Protein AF-A0A382CRN7-F1 (afdb_monomer_lite)

Radius of gyration: 32.97 Å; chains: 1; bounding box: 80×74×85 Å

Structure (mmCIF, N/CA/C/O backbone):
data_AF-A0A382CRN7-F1
#
_entry.id   AF-A0A382CRN7-F1
#
loop_
_atom_site.group_PDB
_atom_site.id
_atom_site.type_symbol
_atom_site.label_atom_id
_atom_site.label_alt_id
_atom_site.label_comp_id
_atom_site.label_asym_id
_atom_site.label_entity_id
_atom_site.label_seq_id
_atom_site.pdbx_PDB_ins_code
_atom_site.Cartn_x
_atom_site.Cartn_y
_atom_site.Cartn_z
_atom_site.occupancy
_atom_site.B_iso_or_equiv
_atom_site.auth_seq_id
_atom_site.auth_comp_id
_atom_site.auth_asym_id
_atom_site.auth_atom_id
_atom_site.pdbx_PDB_model_num
ATOM 1 N N . VAL A 1 1 ? -29.120 -14.324 -37.388 1.00 64.94 1 VAL A N 1
ATOM 2 C CA . VAL A 1 1 ? -30.040 -15.480 -37.559 1.00 64.94 1 VAL A CA 1
ATOM 3 C C . VAL A 1 1 ? -31.342 -15.070 -38.229 1.00 64.94 1 VAL A C 1
ATOM 5 O O . VAL A 1 1 ? -31.796 -13.944 -38.040 1.00 64.94 1 VAL A O 1
ATOM 8 N N . LYS A 1 2 ? -31.935 -15.973 -39.011 1.00 65.38 2 LYS A N 1
ATOM 9 C CA . LYS A 1 2 ? -33.260 -15.862 -39.639 1.00 65.38 2 LYS A CA 1
ATOM 10 C C . LYS A 1 2 ? -34.195 -16.953 -39.095 1.00 65.38 2 LYS A C 1
ATOM 12 O O . LYS A 1 2 ? -33.766 -17.905 -38.450 1.00 65.38 2 LYS A O 1
ATOM 17 N N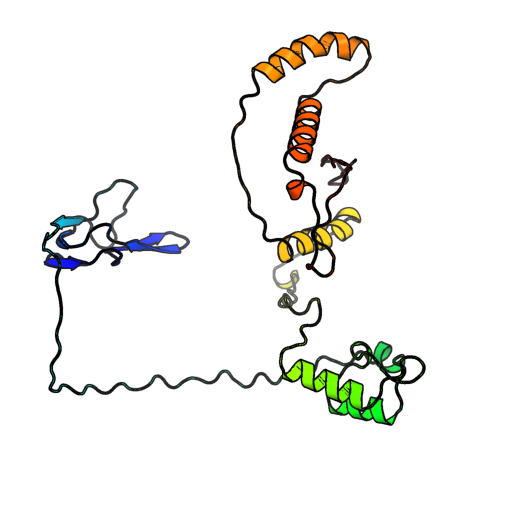 . LYS A 1 3 ? -35.500 -16.805 -39.347 1.00 65.25 3 LYS A N 1
ATOM 18 C CA . LYS A 1 3 ? -36.507 -17.828 -39.024 1.00 65.25 3 LYS A CA 1
ATOM 19 C C . LYS A 1 3 ? -36.204 -19.126 -39.788 1.00 65.25 3 LYS A C 1
ATOM 21 O O . LYS A 1 3 ? -36.100 -19.087 -41.011 1.00 65.25 3 LYS A O 1
ATOM 26 N N . GLY A 1 4 ? -36.130 -20.244 -39.069 1.00 59.28 4 GLY A N 1
ATOM 27 C CA . GLY A 1 4 ? -35.837 -21.580 -39.595 1.00 59.28 4 GLY A CA 1
ATOM 28 C C . GLY A 1 4 ? -34.381 -22.030 -39.445 1.00 59.28 4 GLY A C 1
ATOM 29 O O . GLY A 1 4 ? -34.083 -23.176 -39.771 1.00 59.28 4 GLY A O 1
ATOM 30 N N . ASP A 1 5 ? -33.490 -21.172 -38.941 1.00 68.44 5 ASP A N 1
ATOM 31 C CA . ASP A 1 5 ? -32.086 -21.534 -38.733 1.00 68.44 5 ASP A CA 1
ATOM 32 C C . ASP A 1 5 ? -31.944 -22.495 -37.539 1.00 68.44 5 ASP A C 1
ATOM 34 O O . ASP A 1 5 ? -32.569 -22.302 -36.488 1.00 68.44 5 ASP A O 1
ATOM 38 N N . LYS A 1 6 ? -31.112 -23.531 -37.705 1.00 64.94 6 LYS A N 1
ATOM 39 C CA . LYS A 1 6 ? -30.669 -24.402 -36.609 1.00 64.94 6 LYS A CA 1
ATOM 40 C C . LYS A 1 6 ? -29.521 -23.716 -35.877 1.00 64.94 6 LYS A C 1
ATOM 42 O O . LYS A 1 6 ? -28.552 -23.322 -36.519 1.00 64.94 6 LYS A O 1
ATOM 47 N N . VAL A 1 7 ? -29.635 -23.592 -34.560 1.00 71.75 7 VAL A N 1
ATOM 48 C CA . VAL A 1 7 ? -28.602 -23.019 -33.690 1.00 71.75 7 VAL A CA 1
ATOM 49 C C . VAL A 1 7 ? -28.121 -24.069 -32.693 1.00 71.75 7 VAL A C 1
ATOM 51 O O . VAL A 1 7 ? -28.921 -24.857 -32.183 1.00 71.75 7 VAL A O 1
ATOM 54 N N . VAL A 1 8 ? -26.817 -24.099 -32.435 1.00 70.62 8 VAL A N 1
ATOM 55 C CA . VAL A 1 8 ? -26.167 -24.955 -31.429 1.00 70.62 8 VAL A CA 1
ATOM 56 C C . VAL A 1 8 ? -25.919 -24.109 -30.169 1.00 70.62 8 VAL A C 1
ATOM 58 O O . VAL A 1 8 ? -25.777 -22.895 -30.307 1.00 70.62 8 VAL A O 1
ATOM 61 N N . PRO A 1 9 ? -25.889 -24.670 -28.938 1.00 68.12 9 PRO A N 1
ATOM 62 C CA . PRO A 1 9 ? -25.505 -23.895 -27.755 1.00 68.12 9 PRO A CA 1
ATOM 63 C C . PRO A 1 9 ? -24.197 -23.127 -27.988 1.00 68.12 9 PRO A C 1
ATOM 65 O O . PRO A 1 9 ? -23.277 -23.681 -28.585 1.00 68.12 9 PRO A O 1
ATOM 68 N N . GLU A 1 10 ? -24.131 -21.883 -27.504 1.00 69.62 10 GLU A N 1
ATOM 69 C CA . GLU A 1 10 ? -23.027 -20.922 -27.700 1.00 69.62 10 GLU A CA 1
ATOM 70 C C . GLU A 1 10 ? -22.951 -20.222 -29.074 1.00 69.62 10 GLU A C 1
ATOM 72 O O . GLU A 1 10 ? -22.154 -19.296 -29.227 1.00 69.62 10 GLU A O 1
ATOM 77 N N . ASP A 1 11 ? -23.807 -20.554 -30.050 1.00 73.94 11 ASP A N 1
ATOM 78 C CA . ASP A 1 11 ? -23.880 -19.788 -31.305 1.00 73.94 11 ASP A CA 1
ATOM 79 C C . ASP A 1 11 ? -24.434 -18.369 -31.080 1.00 73.94 11 ASP A C 1
ATOM 81 O O . ASP A 1 11 ? -25.430 -18.160 -30.379 1.00 73.94 11 ASP A O 1
ATOM 85 N N . GLY A 1 12 ? -23.826 -17.372 -31.725 1.00 73.06 12 GLY A N 1
ATOM 86 C CA . GLY A 1 12 ? -24.258 -15.978 -31.648 1.00 73.06 12 GLY A CA 1
ATOM 87 C C . GLY A 1 12 ? -25.624 -15.730 -32.295 1.00 73.06 12 GLY A C 1
ATOM 88 O O . GLY A 1 12 ? -25.814 -15.921 -33.499 1.00 73.06 12 GLY A O 1
ATOM 89 N N . LEU A 1 13 ? -26.594 -15.249 -31.510 1.00 70.31 13 LEU A N 1
ATOM 90 C CA . LEU A 1 13 ? -27.935 -14.919 -32.006 1.00 70.31 13 LEU A CA 1
ATOM 91 C C . LEU A 1 13 ? -28.003 -13.495 -32.565 1.00 70.31 13 LEU A C 1
ATOM 93 O O . LEU A 1 13 ? -28.506 -13.260 -33.666 1.00 70.31 13 LEU A O 1
ATOM 97 N N . ILE A 1 14 ? -27.512 -12.523 -31.801 1.00 71.69 14 ILE A N 1
ATOM 98 C CA . ILE A 1 14 ? -27.502 -11.118 -32.201 1.00 71.69 14 ILE A CA 1
ATOM 99 C C . ILE A 1 14 ? -26.217 -10.443 -31.743 1.00 71.69 14 ILE A C 1
ATOM 101 O O . ILE A 1 14 ? -25.656 -10.763 -30.694 1.00 71.69 14 ILE A O 1
ATOM 105 N N . THR A 1 15 ? -25.792 -9.461 -32.523 1.00 71.50 15 THR A N 1
ATOM 106 C CA . THR A 1 15 ? -24.700 -8.563 -32.172 1.00 71.50 15 THR A CA 1
ATOM 107 C C . THR A 1 15 ? -25.300 -7.276 -31.616 1.00 71.50 15 THR A C 1
ATOM 109 O O . THR A 1 15 ? -26.088 -6.611 -32.288 1.00 71.50 15 THR A O 1
ATOM 112 N N . LEU A 1 16 ? -24.960 -6.940 -30.375 1.00 75.06 16 LEU A N 1
ATOM 113 C CA . LEU A 1 16 ? -25.376 -5.713 -29.708 1.00 75.06 16 LEU A CA 1
ATOM 114 C C . LEU A 1 16 ? -24.284 -4.661 -29.843 1.00 75.06 16 LEU A C 1
ATOM 116 O O . LEU A 1 16 ? -23.147 -4.876 -29.429 1.00 75.06 16 LEU A O 1
ATOM 120 N N . GLU A 1 17 ? -24.648 -3.504 -30.383 1.00 71.94 17 GLU A N 1
ATOM 121 C CA . GLU A 1 17 ? -23.778 -2.335 -30.443 1.00 71.94 17 GLU A CA 1
ATOM 122 C C . GLU A 1 17 ? -24.147 -1.358 -29.323 1.00 71.94 17 GLU A C 1
ATOM 124 O O . GLU A 1 17 ? -25.273 -0.866 -29.236 1.00 71.94 17 GLU A O 1
ATOM 129 N N . THR A 1 18 ? -23.183 -1.077 -28.449 1.00 71.81 18 THR A N 1
ATOM 130 C CA . THR A 1 18 ? -23.259 -0.022 -27.431 1.00 71.81 18 THR A CA 1
ATOM 131 C C . THR A 1 18 ? -22.276 1.097 -27.783 1.00 71.81 18 THR A C 1
ATOM 133 O O . THR A 1 18 ? -21.357 0.890 -28.570 1.00 71.81 18 THR A O 1
ATOM 136 N N . ASP A 1 19 ? -22.403 2.277 -27.164 1.00 68.81 19 ASP A N 1
ATOM 137 C CA . ASP A 1 19 ? -21.526 3.450 -27.395 1.00 68.81 19 ASP A CA 1
ATOM 138 C C . ASP A 1 19 ? -20.017 3.176 -27.150 1.00 68.81 19 ASP A C 1
ATOM 140 O O . ASP A 1 19 ? -19.161 4.023 -27.416 1.00 68.81 19 ASP A O 1
ATOM 144 N N . LYS A 1 20 ? -19.647 2.005 -26.613 1.00 60.66 20 LYS A N 1
ATOM 145 C CA . LYS A 1 20 ? -18.251 1.660 -26.298 1.00 60.66 20 LYS A CA 1
ATOM 146 C C . LYS A 1 20 ? -17.808 0.268 -26.742 1.00 60.66 20 LYS A C 1
ATOM 148 O O . LYS A 1 20 ? -16.606 0.020 -26.736 1.00 60.66 20 LYS A O 1
ATOM 153 N N . ALA A 1 21 ? -18.724 -0.627 -27.108 1.00 66.25 21 ALA A N 1
ATOM 154 C CA . ALA A 1 21 ? -18.375 -1.996 -27.469 1.00 66.25 21 ALA A CA 1
ATOM 155 C C . ALA A 1 21 ? -19.464 -2.681 -28.294 1.00 66.25 21 ALA A C 1
ATOM 157 O O . ALA A 1 21 ? -20.658 -2.413 -28.134 1.00 66.25 21 ALA A O 1
ATOM 158 N N . THR A 1 22 ? -19.020 -3.635 -29.103 1.00 73.19 22 THR A N 1
ATOM 159 C CA . THR A 1 22 ? -19.863 -4.582 -29.822 1.00 73.19 22 THR A CA 1
ATOM 160 C C . THR A 1 22 ? -19.759 -5.929 -29.108 1.00 73.19 22 THR A C 1
ATOM 162 O O . THR A 1 22 ? -18.653 -6.424 -28.899 1.00 73.19 22 THR A O 1
ATOM 165 N N . MET A 1 23 ? -20.889 -6.491 -28.678 1.00 80.44 23 MET A N 1
ATOM 166 C CA . MET A 1 23 ? -20.954 -7.737 -27.907 1.00 80.44 23 MET A CA 1
ATOM 167 C C . MET A 1 23 ? -21.892 -8.725 -28.591 1.00 80.44 23 MET A C 1
ATOM 169 O O . MET A 1 23 ? -22.992 -8.362 -29.003 1.00 80.44 23 MET A O 1
ATOM 173 N N . GLU A 1 24 ? -21.471 -9.977 -28.705 1.00 76.31 24 GLU A N 1
ATOM 174 C CA . GLU A 1 24 ? -22.284 -11.052 -29.269 1.00 76.31 24 GLU A CA 1
ATOM 175 C C . GLU A 1 24 ? -23.047 -11.763 -28.147 1.00 76.31 24 GLU A C 1
ATOM 177 O O . GLU A 1 24 ? -22.467 -12.089 -27.111 1.00 76.31 24 GLU A O 1
ATOM 182 N N . VAL A 1 25 ? -24.357 -11.954 -28.323 1.00 78.25 25 VAL A N 1
ATOM 183 C CA . VAL A 1 25 ? -25.195 -12.668 -27.349 1.00 78.25 25 VAL A CA 1
ATOM 184 C C . VAL A 1 25 ? -25.338 -14.124 -27.804 1.00 78.25 25 VAL A C 1
ATOM 186 O O . VAL A 1 25 ? -26.018 -14.356 -28.812 1.00 78.25 25 VAL A O 1
ATOM 189 N N . PRO A 1 26 ? -24.723 -15.094 -27.099 1.00 79.06 26 PRO A N 1
ATOM 190 C CA . PRO A 1 26 ? -24.829 -16.506 -27.450 1.00 79.06 26 PRO A CA 1
ATOM 191 C C . PRO A 1 26 ? -26.215 -17.074 -27.116 1.00 79.06 26 PRO A C 1
ATOM 193 O O . PRO A 1 26 ? -26.916 -16.582 -26.227 1.00 79.06 26 PRO A O 1
ATOM 196 N N . THR A 1 27 ? -26.613 -18.137 -27.816 1.00 73.25 27 THR A N 1
ATOM 197 C CA . THR A 1 27 ? -27.807 -18.918 -27.476 1.00 73.25 27 THR A CA 1
ATOM 198 C C . THR A 1 27 ? -27.551 -19.842 -26.286 1.00 73.25 27 THR A C 1
ATOM 200 O O . THR A 1 27 ? -26.548 -20.550 -26.225 1.00 73.25 27 THR A O 1
ATOM 203 N N . THR A 1 28 ? -28.495 -19.875 -25.344 1.00 72.69 28 THR A N 1
ATOM 204 C CA . THR A 1 28 ? -28.441 -20.735 -24.152 1.00 72.69 28 THR A CA 1
ATOM 205 C C . THR A 1 28 ? -28.904 -22.169 -24.415 1.00 72.69 28 THR A C 1
ATOM 207 O O . THR A 1 28 ? -28.670 -23.045 -23.586 1.00 72.69 28 THR A O 1
ATOM 210 N N . VAL A 1 29 ? -29.572 -22.425 -25.547 1.00 66.75 29 VAL A N 1
ATOM 211 C CA . VAL A 1 29 ? -30.107 -23.742 -25.926 1.00 66.75 29 VAL A CA 1
ATOM 212 C C . VAL A 1 29 ? -29.928 -24.005 -27.423 1.00 66.75 29 VAL A C 1
ATOM 214 O O . VAL A 1 29 ? -29.986 -23.084 -28.238 1.00 66.75 29 VAL A O 1
ATOM 217 N N . GLY A 1 30 ? -29.720 -25.270 -27.787 1.00 61.88 30 GLY A N 1
ATOM 218 C CA . GLY A 1 30 ? -29.703 -25.717 -29.179 1.00 61.88 30 GLY A CA 1
ATOM 219 C C . GLY A 1 30 ? -31.115 -26.014 -29.674 1.00 61.88 30 GLY A C 1
ATOM 220 O O . GLY A 1 30 ? -31.927 -26.561 -28.928 1.00 61.88 30 GLY A O 1
ATOM 221 N N . GLY A 1 31 ? -31.426 -25.658 -30.917 1.00 69.38 31 GLY A N 1
ATOM 222 C CA . GLY A 1 31 ? -32.754 -25.881 -31.484 1.00 69.38 31 GLY A CA 1
ATOM 223 C C . GLY A 1 31 ? -33.003 -25.116 -32.778 1.00 69.38 31 GLY A C 1
ATOM 224 O O . GLY A 1 31 ? -32.097 -24.508 -33.346 1.00 69.38 31 GLY A O 1
ATOM 225 N N . THR A 1 32 ? -34.245 -25.142 -33.258 1.00 70.56 32 THR A N 1
ATOM 226 C CA . THR A 1 32 ? -34.643 -24.396 -34.464 1.00 70.56 32 THR A CA 1
ATOM 227 C C . THR A 1 32 ? -35.308 -23.076 -34.077 1.00 70.56 32 THR A C 1
ATOM 229 O O . THR A 1 32 ? -36.219 -23.053 -33.245 1.00 70.56 32 THR A O 1
ATOM 232 N N . VAL A 1 33 ? -34.865 -21.969 -34.685 1.00 69.50 33 VAL A N 1
ATOM 233 C CA . VAL A 1 33 ? -35.411 -20.622 -34.444 1.00 69.50 33 VAL A CA 1
ATOM 234 C C . VAL A 1 33 ? -36.766 -20.478 -35.142 1.00 69.50 33 VAL A C 1
ATOM 236 O O . VAL A 1 33 ? -36.841 -20.316 -36.360 1.00 69.50 33 VAL A O 1
ATOM 239 N N . GLU A 1 34 ? -37.862 -20.501 -34.386 1.00 60.84 34 GLU A N 1
ATOM 240 C CA . GLU A 1 34 ? -39.221 -20.432 -34.945 1.00 60.84 34 GLU A CA 1
ATOM 241 C C . GLU A 1 34 ? -39.626 -18.997 -35.319 1.00 60.84 34 GLU A C 1
ATOM 243 O O . GLU A 1 34 ? -40.335 -18.760 -36.303 1.00 60.84 34 GLU A O 1
ATOM 248 N N . SER A 1 35 ? -39.175 -18.011 -34.547 1.00 57.97 35 SER A N 1
ATOM 249 C CA . SER A 1 35 ? -39.385 -16.598 -34.854 1.00 57.97 35 SER A CA 1
ATOM 250 C C . SER A 1 35 ? -38.358 -15.712 -34.157 1.00 57.97 35 SER A C 1
ATOM 252 O O . SER A 1 35 ? -37.995 -15.937 -33.003 1.00 57.97 35 SER A O 1
ATOM 254 N N . VAL A 1 36 ? -37.900 -14.691 -34.883 1.00 69.88 36 VAL A N 1
ATOM 255 C CA . VAL A 1 36 ? -37.082 -13.601 -34.345 1.00 69.88 36 VAL A CA 1
ATOM 256 C C . VAL A 1 36 ? -38.031 -12.445 -34.044 1.00 69.88 36 VAL A C 1
ATOM 258 O O . VAL A 1 36 ? -38.762 -12.004 -34.929 1.00 69.88 36 VAL A O 1
ATOM 261 N N . LEU A 1 37 ? -38.056 -11.992 -32.790 1.00 63.78 37 LEU A N 1
ATOM 262 C CA . LEU A 1 37 ? -39.026 -11.009 -32.284 1.00 63.78 37 LEU A CA 1
ATOM 263 C C . LEU A 1 37 ? -38.491 -9.566 -32.319 1.00 63.78 37 LEU A C 1
ATOM 265 O O . LEU A 1 37 ? -39.151 -8.647 -31.836 1.00 63.78 37 LEU A O 1
ATOM 269 N N . VAL A 1 38 ? -37.293 -9.369 -32.874 1.00 67.62 38 VAL A N 1
ATOM 270 C CA . VAL A 1 38 ? -36.564 -8.095 -32.909 1.00 67.62 38 VAL A CA 1
ATOM 271 C C . VAL A 1 38 ? -36.086 -7.826 -34.337 1.00 67.62 38 VAL A C 1
ATOM 273 O O . VAL A 1 38 ? -35.533 -8.720 -34.981 1.00 67.62 38 VAL A O 1
ATOM 276 N N . ALA A 1 39 ? -36.301 -6.611 -34.847 1.00 68.38 39 ALA A N 1
ATOM 277 C CA . ALA A 1 39 ? -35.820 -6.201 -36.164 1.00 68.38 39 ALA A CA 1
ATOM 278 C C . ALA A 1 39 ? -34.412 -5.583 -36.088 1.00 68.38 39 ALA A C 1
ATOM 280 O O . ALA A 1 39 ? -33.959 -5.118 -35.040 1.00 68.38 39 ALA A O 1
ATOM 281 N N . VAL A 1 40 ? -33.706 -5.555 -37.221 1.00 68.69 40 VAL A N 1
ATOM 282 C CA . VAL A 1 40 ? -32.390 -4.905 -37.317 1.00 68.69 40 VAL A CA 1
ATOM 283 C C . VAL A 1 40 ? -32.546 -3.406 -37.033 1.00 68.69 40 VAL A C 1
ATOM 285 O O . VAL A 1 40 ? -33.269 -2.719 -37.751 1.00 68.69 40 VAL A O 1
ATOM 288 N N . GLY A 1 41 ? -31.860 -2.909 -35.998 1.00 65.19 41 GLY A N 1
ATOM 289 C CA . GLY A 1 41 ? -31.898 -1.501 -35.574 1.00 65.19 41 GLY A CA 1
ATOM 290 C C . GLY A 1 41 ? -32.813 -1.196 -34.379 1.00 65.19 41 GLY A C 1
ATOM 291 O O . GLY A 1 41 ? -32.863 -0.047 -33.936 1.00 65.19 41 GLY A O 1
ATOM 292 N N . ASP A 1 42 ? -33.508 -2.193 -33.827 1.00 71.12 42 ASP A N 1
ATOM 293 C CA . ASP A 1 42 ? -34.359 -2.002 -32.651 1.00 71.12 42 ASP A CA 1
ATOM 294 C C . ASP A 1 42 ? -33.553 -1.821 -31.357 1.00 71.12 42 ASP A C 1
ATOM 296 O O . ASP A 1 42 ? -32.574 -2.517 -31.087 1.00 71.12 42 ASP A O 1
ATOM 300 N N . LYS A 1 43 ? -34.033 -0.924 -30.486 1.00 68.50 43 LYS A N 1
ATOM 301 C CA . LYS A 1 43 ? -33.513 -0.789 -29.119 1.00 68.50 43 LYS A CA 1
ATOM 302 C C . LYS A 1 43 ? -34.049 -1.923 -28.244 1.00 68.50 43 LYS A C 1
ATOM 304 O O . LYS A 1 43 ? -35.264 -2.103 -28.108 1.00 68.50 43 LYS A O 1
ATOM 309 N N . VAL A 1 44 ? -33.139 -2.664 -27.619 1.00 70.56 44 VAL A N 1
ATOM 310 C CA . VAL A 1 44 ? -33.446 -3.755 -26.687 1.00 70.56 44 VAL A CA 1
ATOM 311 C C . VAL A 1 44 ? -32.963 -3.408 -25.278 1.00 70.56 44 VAL A C 1
ATOM 313 O O . VAL A 1 44 ? -31.944 -2.744 -25.109 1.00 70.56 44 VAL A O 1
ATOM 316 N N . SER A 1 45 ? -33.729 -3.820 -24.271 1.00 72.25 45 SER A N 1
ATOM 317 C CA . SER A 1 45 ? -33.441 -3.642 -22.844 1.00 72.25 45 SER A CA 1
ATOM 318 C C . SER A 1 45 ? -33.392 -5.004 -22.153 1.00 72.25 45 SER A C 1
ATOM 320 O O . SER A 1 45 ? -33.932 -5.981 -22.680 1.00 72.25 45 SER A O 1
ATOM 322 N N . GLU A 1 46 ? -32.785 -5.069 -20.968 1.00 68.12 46 GLU A N 1
ATOM 323 C CA . GLU A 1 46 ? -32.728 -6.298 -20.169 1.00 68.12 46 GLU A CA 1
ATOM 324 C C . GLU A 1 46 ? -34.127 -6.905 -19.968 1.00 68.12 46 GLU A C 1
ATOM 326 O O . GLU A 1 46 ? -35.097 -6.201 -19.678 1.00 68.12 46 GLU A O 1
ATOM 331 N N . GLY A 1 47 ? -34.236 -8.221 -20.175 1.00 68.06 47 GLY A N 1
ATOM 332 C CA . GLY A 1 47 ? -35.482 -8.978 -20.019 1.00 68.06 47 GLY A CA 1
ATOM 333 C C . GLY A 1 47 ? -36.406 -9.020 -21.244 1.00 68.06 47 GLY A C 1
ATOM 334 O O . GLY A 1 47 ? -37.446 -9.675 -21.184 1.00 68.06 47 GLY A O 1
ATOM 335 N N . LYS A 1 48 ? -36.060 -8.372 -22.36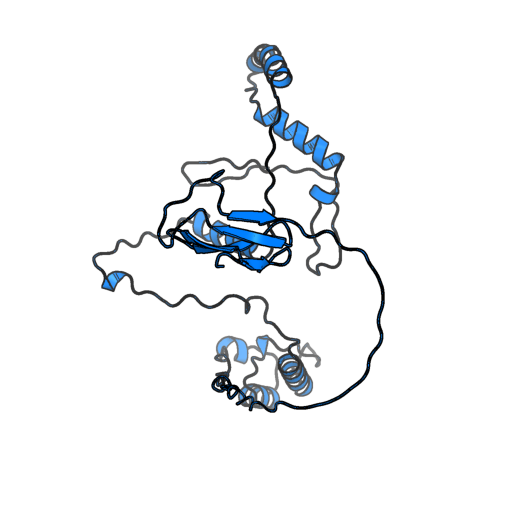6 1.00 68.56 48 LYS A N 1
ATOM 336 C CA . LYS A 1 48 ? -36.855 -8.450 -23.604 1.00 68.56 48 LYS A CA 1
ATOM 337 C C . LYS A 1 48 ? -36.542 -9.736 -24.380 1.00 68.56 48 LYS A C 1
ATOM 339 O O . LYS A 1 48 ? -35.385 -10.020 -24.668 1.00 68.56 48 LYS A O 1
ATOM 344 N N . SER A 1 49 ? -37.573 -10.497 -24.747 1.00 70.69 49 SER A N 1
ATOM 345 C CA . SER A 1 49 ? -37.432 -11.733 -25.529 1.00 70.69 49 SER A CA 1
ATOM 346 C C . SER A 1 49 ? -36.911 -11.449 -26.943 1.00 70.69 49 SER A C 1
ATOM 348 O O . SER A 1 49 ? -37.486 -10.637 -27.666 1.00 70.69 49 SER A O 1
ATOM 350 N N . ILE A 1 50 ? -35.827 -12.127 -27.331 1.00 68.75 50 ILE A N 1
ATOM 351 C CA . ILE A 1 50 ? -35.111 -11.898 -28.600 1.00 68.75 50 ILE A CA 1
ATOM 352 C C . ILE A 1 50 ? -35.582 -12.874 -29.693 1.00 68.75 50 ILE A C 1
ATOM 354 O O . ILE A 1 50 ? -35.836 -12.469 -30.829 1.00 68.75 50 ILE A O 1
ATOM 358 N N . ALA A 1 51 ? -35.749 -14.153 -29.350 1.00 66.94 51 ALA A N 1
ATOM 359 C CA . ALA A 1 51 ? -36.223 -15.198 -30.253 1.00 66.94 51 ALA A CA 1
ATOM 360 C C . ALA A 1 51 ? -36.907 -16.332 -29.473 1.00 66.94 51 ALA A C 1
ATOM 362 O O . ALA A 1 51 ? -36.646 -16.511 -28.282 1.00 66.94 51 ALA A O 1
ATOM 363 N N . VAL A 1 52 ? -37.762 -17.099 -30.153 1.00 66.88 52 VAL A N 1
ATOM 364 C CA . VAL A 1 52 ? -38.335 -18.355 -29.640 1.00 66.88 52 VAL A CA 1
ATOM 365 C C . VAL A 1 52 ? -37.633 -19.522 -30.333 1.00 66.88 52 VAL A C 1
ATOM 367 O O . VAL A 1 52 ? -37.611 -19.587 -31.565 1.00 66.88 52 VAL A O 1
ATOM 370 N N . VAL A 1 53 ? -37.047 -20.421 -29.539 1.00 68.75 53 VAL A N 1
ATOM 371 C CA . VAL A 1 53 ? -36.300 -21.596 -30.009 1.00 68.75 53 VAL A CA 1
ATOM 372 C C . VAL A 1 53 ? -36.988 -22.856 -29.490 1.00 68.75 53 VAL A C 1
ATOM 374 O O . VAL A 1 53 ? -37.256 -22.957 -28.293 1.00 68.75 53 VAL A O 1
ATOM 377 N N . PHE A 1 54 ? -37.265 -23.808 -30.383 1.00 59.91 54 PHE A N 1
ATOM 378 C CA . PHE A 1 54 ? -37.767 -25.134 -30.014 1.00 59.91 54 PHE A CA 1
ATOM 379 C C . PHE A 1 54 ? -36.589 -26.113 -29.867 1.00 59.91 54 PHE A C 1
ATOM 381 O O . PHE A 1 54 ? -35.872 -26.320 -30.854 1.00 59.91 54 PHE A O 1
ATOM 388 N N . PRO A 1 55 ? -36.370 -26.706 -28.678 1.00 51.12 55 PRO A N 1
ATOM 389 C CA . PRO A 1 55 ? -35.333 -27.713 -28.481 1.00 51.12 55 PRO A CA 1
ATOM 390 C C . PRO A 1 55 ? -35.743 -29.040 -29.138 1.00 51.12 55 PRO A C 1
ATOM 392 O O . PRO A 1 55 ? -36.830 -29.554 -28.882 1.00 51.12 55 PRO A O 1
ATOM 395 N N . GLU A 1 56 ? -34.873 -29.600 -29.981 1.00 41.50 56 GLU A N 1
ATOM 396 C CA . GLU A 1 56 ? -34.987 -30.992 -30.439 1.00 41.50 56 GLU A CA 1
ATOM 397 C C . GLU A 1 56 ? -34.238 -31.892 -29.440 1.00 41.50 56 GLU A C 1
ATOM 399 O O . GLU A 1 56 ? -33.014 -31.826 -29.338 1.00 41.50 56 GLU A O 1
ATOM 404 N N . GLU A 1 57 ? -34.957 -32.736 -28.692 1.00 35.56 57 GLU A N 1
ATOM 405 C CA . GLU A 1 57 ? -34.349 -33.861 -27.968 1.00 35.56 57 GLU A CA 1
ATOM 406 C C . GLU A 1 57 ? -34.098 -35.026 -28.935 1.00 35.56 57 GLU A C 1
ATOM 408 O O . GLU A 1 57 ? -35.043 -35.587 -29.490 1.00 35.56 57 GLU A O 1
ATOM 413 N N . ALA A 1 58 ? -32.837 -35.445 -29.078 1.00 29.22 58 ALA A N 1
ATOM 414 C CA . ALA A 1 58 ? -32.491 -36.795 -29.522 1.00 29.22 58 ALA A CA 1
ATOM 415 C C . ALA A 1 58 ? -31.090 -37.220 -29.034 1.00 29.22 58 ALA A C 1
ATOM 417 O O . ALA A 1 58 ? -30.069 -36.738 -29.512 1.00 29.22 58 ALA A O 1
ATOM 418 N N . LEU A 1 59 ? -31.115 -38.103 -28.031 1.00 29.64 59 LEU A N 1
ATOM 419 C CA . LEU A 1 59 ? -30.354 -39.349 -27.832 1.00 29.64 59 LEU A CA 1
ATOM 420 C C . LEU A 1 59 ? -28.958 -39.539 -28.474 1.00 29.64 59 LEU A C 1
ATOM 422 O O . LEU A 1 59 ? -28.734 -39.387 -29.669 1.00 29.64 59 LEU A O 1
ATOM 426 N N . VAL A 1 60 ? -28.068 -40.021 -27.604 1.00 30.69 60 VAL A N 1
ATOM 427 C CA . VAL A 1 60 ? -26.697 -40.522 -27.791 1.00 30.69 60 VAL A CA 1
ATOM 428 C C . VAL A 1 60 ? -26.659 -41.800 -28.650 1.00 30.69 60 VAL A C 1
ATOM 430 O O . VAL A 1 60 ? -27.456 -42.692 -28.385 1.00 30.69 60 VAL A O 1
ATOM 433 N N . GLU A 1 61 ? -25.731 -41.906 -29.616 1.00 27.97 61 GLU A N 1
ATOM 434 C CA . GLU A 1 61 ? -24.669 -42.945 -29.724 1.00 27.97 61 GLU A CA 1
ATOM 435 C C . GLU A 1 61 ? -24.067 -43.117 -31.143 1.00 27.97 61 GLU A C 1
ATOM 437 O O . GLU A 1 61 ? -24.770 -43.280 -32.134 1.00 27.97 61 GLU A O 1
ATOM 442 N N . ASP A 1 62 ? -22.727 -43.125 -31.134 1.00 28.03 62 ASP A N 1
ATOM 443 C CA . ASP A 1 62 ? -21.738 -43.959 -31.845 1.00 28.03 62 ASP A CA 1
ATOM 444 C C . ASP A 1 62 ? -21.518 -43.951 -33.382 1.00 28.03 62 ASP A C 1
ATOM 446 O O . ASP A 1 62 ? -22.414 -43.887 -34.218 1.00 28.03 62 ASP A O 1
ATOM 450 N N . VAL A 1 63 ? -20.225 -44.032 -33.725 1.00 32.16 63 VAL A N 1
ATOM 451 C CA . VAL A 1 63 ? -19.574 -43.941 -35.056 1.00 32.16 63 VAL A CA 1
ATOM 452 C C . VAL A 1 63 ? -19.574 -45.319 -35.769 1.00 32.16 63 VAL A C 1
ATOM 454 O O . VAL A 1 63 ? -19.646 -46.329 -35.069 1.00 32.16 63 VAL A O 1
ATOM 457 N N . PRO A 1 64 ? -19.427 -45.449 -37.118 1.00 39.34 64 PRO A N 1
ATOM 458 C CA . PRO A 1 64 ? -18.107 -45.324 -37.764 1.00 39.34 64 PRO A CA 1
ATOM 459 C C . PRO A 1 64 ? -18.070 -44.778 -39.222 1.00 39.34 64 PRO A C 1
ATOM 461 O O . PRO A 1 64 ? -19.062 -44.634 -39.929 1.00 39.34 64 PRO A O 1
ATOM 464 N N . SER A 1 65 ? -16.828 -44.500 -39.628 1.00 30.31 65 SER A N 1
ATOM 465 C CA . SER A 1 65 ? -16.254 -44.041 -40.908 1.00 30.31 65 SER A CA 1
ATOM 466 C C . SER A 1 65 ? -16.556 -44.882 -42.169 1.00 30.31 65 SER A C 1
ATOM 468 O O . SER A 1 65 ? -16.481 -46.105 -42.090 1.00 30.31 65 SER A O 1
ATOM 470 N N . SER A 1 66 ? -16.745 -44.238 -43.343 1.00 31.52 66 SER A N 1
ATOM 471 C CA . SER A 1 66 ? -15.964 -44.492 -44.587 1.00 31.52 66 SER A CA 1
ATOM 472 C C . SER A 1 66 ? -16.304 -43.535 -45.761 1.00 31.52 66 SER A C 1
ATOM 474 O O . SER A 1 66 ? -17.422 -43.532 -46.260 1.00 31.52 66 SER A O 1
ATOM 476 N N . SER A 1 67 ? -15.279 -42.781 -46.194 1.00 32.12 67 SER A N 1
ATOM 477 C CA . SER A 1 67 ? -14.786 -42.470 -47.566 1.00 32.12 67 SER A CA 1
ATOM 478 C C . SER A 1 67 ? -15.664 -41.980 -48.749 1.00 32.12 67 SER A C 1
ATOM 480 O O . SER A 1 67 ? -16.548 -42.693 -49.211 1.00 32.12 67 SER A O 1
ATOM 482 N N . GLU A 1 68 ? -15.139 -40.899 -49.367 1.00 33.00 68 GLU A N 1
ATOM 483 C CA . GLU A 1 68 ? -15.106 -40.519 -50.811 1.00 33.00 68 GLU A CA 1
ATOM 484 C C . GLU A 1 68 ? -16.415 -40.007 -51.470 1.00 33.00 68 GLU A C 1
ATOM 486 O O . GLU A 1 68 ? -17.470 -40.593 -51.314 1.00 33.00 68 GLU A O 1
ATOM 491 N N . GLU A 1 69 ? -16.474 -38.917 -52.251 1.00 35.28 69 GLU A N 1
ATOM 492 C CA . GLU A 1 69 ? -15.455 -38.087 -52.906 1.00 35.28 69 GLU A CA 1
ATOM 493 C C . GLU A 1 69 ? -16.046 -36.708 -53.324 1.00 35.28 69 GLU A C 1
ATOM 495 O O . GLU A 1 69 ? -17.169 -36.620 -53.811 1.00 35.28 69 GLU A O 1
ATOM 500 N N . LYS A 1 70 ? -15.190 -35.674 -53.266 1.00 32.09 70 LYS A N 1
ATOM 501 C CA . LYS A 1 70 ? -15.013 -34.596 -54.268 1.00 32.09 70 LYS A CA 1
ATOM 502 C C . LYS A 1 70 ? -16.028 -33.441 -54.369 1.00 32.09 70 LYS A C 1
ATOM 504 O O . LYS A 1 70 ? -16.907 -33.448 -55.219 1.00 32.09 70 LYS A O 1
ATOM 509 N N . VAL A 1 71 ? -15.680 -32.315 -53.736 1.00 32.41 71 VAL A N 1
ATOM 510 C CA . VAL A 1 71 ? -15.560 -31.028 -54.452 1.00 32.41 71 VAL A CA 1
ATOM 511 C C . VAL A 1 71 ? -14.300 -30.315 -53.955 1.00 32.41 71 VAL A C 1
ATOM 513 O O . VAL A 1 71 ? -14.169 -29.980 -52.783 1.00 32.41 71 VAL A O 1
ATOM 516 N N . ARG A 1 72 ? -13.338 -30.150 -54.869 1.00 35.69 72 ARG A N 1
ATOM 517 C CA . ARG A 1 72 ? -12.189 -29.250 -54.736 1.00 35.69 72 ARG A CA 1
ATOM 518 C C . ARG A 1 72 ? -12.705 -27.825 -54.883 1.00 35.69 72 ARG A C 1
ATOM 520 O O . ARG A 1 72 ? -13.183 -27.487 -55.961 1.00 35.69 72 ARG A O 1
ATOM 527 N N . GLU A 1 73 ? -12.501 -27.000 -53.868 1.00 38.72 73 GLU A N 1
ATOM 528 C CA . GLU A 1 73 ? -12.484 -25.554 -54.037 1.00 38.72 73 GLU A CA 1
ATOM 529 C C . GLU A 1 73 ? -11.185 -25.004 -53.444 1.00 38.72 73 GLU A C 1
ATOM 531 O O . GLU A 1 73 ? -10.727 -25.390 -52.367 1.00 38.72 73 GLU A O 1
ATOM 536 N N . THR A 1 74 ? -10.523 -24.216 -54.276 1.00 32.50 74 THR A N 1
ATOM 537 C CA . THR A 1 74 ? -9.170 -23.697 -54.145 1.00 32.50 74 THR A CA 1
ATOM 538 C C . THR A 1 74 ? -9.067 -22.760 -52.946 1.00 32.50 74 THR A C 1
ATOM 540 O O . THR A 1 74 ? -9.616 -21.664 -52.964 1.00 32.50 74 THR A O 1
ATOM 543 N N . ILE A 1 75 ? -8.321 -23.169 -51.918 1.00 33.38 75 ILE A N 1
ATOM 544 C CA . ILE A 1 75 ? -7.865 -22.262 -50.863 1.00 33.38 75 ILE A CA 1
ATOM 545 C C . ILE A 1 75 ? -6.679 -21.482 -51.434 1.00 33.38 75 ILE A C 1
ATOM 547 O O . ILE A 1 75 ? -5.562 -21.996 -51.511 1.00 33.38 75 ILE A O 1
ATOM 551 N N . GLU A 1 76 ? -6.930 -20.246 -51.860 1.00 42.09 76 GLU A N 1
ATOM 552 C CA . GLU A 1 76 ? -5.880 -19.238 -51.951 1.00 42.09 76 GLU A CA 1
ATOM 553 C C . GLU A 1 76 ? -5.440 -18.890 -50.529 1.00 42.09 76 GLU A C 1
ATOM 555 O O . GLU A 1 76 ? -6.163 -18.291 -49.735 1.00 42.09 76 GLU A O 1
ATOM 560 N N . THR A 1 77 ? -4.232 -19.332 -50.200 1.00 33.09 77 THR A N 1
ATOM 561 C CA . THR A 1 77 ? -3.478 -18.951 -49.014 1.00 33.09 77 THR A CA 1
ATOM 562 C C . THR A 1 77 ? -3.421 -17.422 -48.921 1.00 33.09 77 THR A C 1
ATOM 564 O O . THR A 1 77 ? -2.852 -16.796 -49.821 1.00 33.09 77 THR A O 1
ATOM 567 N N . PRO A 1 78 ? -3.916 -16.780 -47.846 1.00 41.72 78 PRO A N 1
ATOM 568 C CA . PRO A 1 78 ? -3.547 -15.404 -47.577 1.00 41.72 78 PRO A CA 1
ATOM 569 C C . PRO A 1 78 ? -2.042 -15.404 -47.330 1.00 41.72 78 PRO A C 1
ATOM 571 O O . PRO A 1 78 ? -1.548 -16.024 -46.384 1.00 41.72 78 PRO A O 1
ATOM 574 N N . ALA A 1 79 ? -1.312 -14.767 -48.240 1.00 39.94 79 ALA A N 1
ATOM 575 C CA . ALA A 1 79 ? 0.109 -14.534 -48.114 1.00 39.94 79 ALA A CA 1
ATOM 576 C C . ALA A 1 79 ? 0.388 -13.960 -46.721 1.00 39.94 79 ALA A C 1
ATOM 578 O O . ALA A 1 79 ? -0.106 -12.891 -46.361 1.00 39.94 79 ALA A O 1
ATOM 579 N N . SER A 1 80 ? 1.167 -14.705 -45.938 1.00 41.50 80 SER A N 1
ATOM 580 C CA . SER A 1 80 ? 1.778 -14.220 -44.711 1.00 41.50 80 SER A CA 1
ATOM 581 C C . SER A 1 80 ? 2.578 -12.972 -45.071 1.00 41.50 80 SER A C 1
ATOM 583 O O . SER A 1 80 ? 3.657 -13.052 -45.660 1.00 41.50 80 SER A O 1
ATOM 585 N N . VAL A 1 81 ? 2.008 -11.804 -44.775 1.00 41.25 81 VAL A N 1
ATOM 586 C CA . VAL A 1 81 ? 2.742 -10.547 -44.793 1.00 41.25 81 VAL A CA 1
ATOM 587 C C . VAL A 1 81 ? 3.708 -10.649 -43.625 1.00 41.25 81 VAL A C 1
ATOM 589 O O . VAL A 1 81 ? 3.342 -10.437 -42.469 1.00 41.25 81 VAL A O 1
ATOM 592 N N . ALA A 1 82 ? 4.931 -11.074 -43.935 1.00 45.97 82 ALA A N 1
ATOM 593 C CA . ALA A 1 82 ? 6.040 -11.020 -43.009 1.00 45.97 82 ALA A CA 1
ATOM 594 C C . ALA A 1 82 ? 6.097 -9.595 -42.429 1.00 45.97 82 ALA A C 1
ATOM 596 O O . ALA A 1 82 ? 6.085 -8.633 -43.207 1.00 45.97 82 ALA A O 1
ATOM 597 N N . PRO A 1 83 ? 6.129 -9.427 -41.095 1.00 48.59 83 PRO A N 1
ATOM 598 C CA . PRO A 1 83 ? 6.373 -8.116 -40.522 1.00 48.59 83 PRO A CA 1
ATOM 599 C C . PRO A 1 83 ? 7.688 -7.577 -41.102 1.00 48.59 83 PRO A C 1
ATOM 601 O O . PRO A 1 83 ? 8.622 -8.360 -41.320 1.00 48.59 83 PRO A O 1
ATOM 604 N N . PRO A 1 84 ? 7.776 -6.264 -41.385 1.00 45.94 84 PRO A N 1
ATOM 605 C CA . PRO A 1 84 ? 9.017 -5.675 -41.858 1.00 45.94 84 PRO A CA 1
ATOM 606 C C . PRO A 1 84 ? 10.126 -6.047 -40.869 1.00 45.94 84 PRO A C 1
ATOM 608 O O . PRO A 1 84 ? 9.861 -6.095 -39.661 1.00 45.94 84 PRO A O 1
ATOM 611 N N . PRO A 1 85 ? 11.351 -6.341 -41.339 1.00 38.38 85 PRO A N 1
ATOM 612 C CA . PRO A 1 85 ? 12.456 -6.587 -40.435 1.00 38.38 85 PRO A CA 1
ATOM 613 C C . PRO A 1 85 ? 12.575 -5.353 -39.548 1.00 38.38 85 PRO A C 1
ATOM 615 O O . PRO A 1 85 ? 12.905 -4.265 -40.016 1.00 38.38 85 PRO A O 1
ATOM 618 N N . ILE A 1 86 ? 12.252 -5.516 -38.265 1.00 38.16 86 ILE A N 1
ATOM 619 C CA . ILE A 1 86 ? 12.639 -4.552 -37.251 1.00 38.16 86 ILE A CA 1
ATOM 620 C C . ILE A 1 86 ? 14.155 -4.602 -37.298 1.00 38.16 86 ILE A C 1
ATOM 622 O O . ILE A 1 86 ? 14.773 -5.538 -36.783 1.00 38.16 86 ILE A O 1
ATOM 626 N N . THR A 1 87 ? 14.760 -3.629 -37.970 1.00 38.41 87 THR A N 1
ATOM 627 C CA . THR A 1 87 ? 16.152 -3.292 -37.747 1.00 38.41 87 THR A CA 1
ATOM 628 C C . THR A 1 87 ? 16.212 -2.989 -36.259 1.00 38.41 87 THR A C 1
ATOM 630 O O . THR A 1 87 ? 15.749 -1.944 -35.809 1.00 38.41 87 THR A O 1
ATOM 633 N N . ARG A 1 88 ? 16.654 -3.967 -35.462 1.00 45.97 88 ARG A N 1
ATOM 634 C CA . ARG A 1 88 ? 17.015 -3.738 -34.070 1.00 45.97 88 ARG A CA 1
ATOM 635 C C . ARG A 1 88 ? 18.203 -2.795 -34.137 1.00 45.97 88 ARG A C 1
ATOM 637 O O . ARG A 1 88 ? 19.342 -3.245 -34.233 1.00 45.97 88 ARG A O 1
ATOM 644 N N . GLU A 1 89 ? 17.929 -1.497 -34.181 1.00 45.34 89 GLU A N 1
ATOM 645 C CA . GLU A 1 89 ? 18.935 -0.507 -33.852 1.00 45.34 89 GLU A CA 1
ATOM 646 C C . GLU A 1 89 ? 19.409 -0.866 -32.450 1.00 45.34 89 GLU A C 1
ATOM 648 O O . GLU A 1 89 ? 18.628 -0.938 -31.496 1.00 45.34 89 GLU A O 1
ATOM 653 N N . LEU A 1 90 ? 20.682 -1.246 -32.379 1.00 49.75 90 LEU A N 1
ATOM 654 C CA . LEU A 1 90 ? 21.327 -1.599 -31.130 1.00 49.75 90 LEU A CA 1
ATOM 655 C C . LEU A 1 90 ? 21.156 -0.404 -30.184 1.00 49.75 90 LEU A C 1
ATOM 657 O O . LEU A 1 90 ? 21.358 0.735 -30.618 1.00 49.75 90 LEU A O 1
ATOM 661 N N . PRO A 1 91 ? 20.753 -0.632 -28.922 1.00 59.72 91 PRO A N 1
ATOM 662 C CA . PRO A 1 91 ? 20.587 0.454 -27.970 1.00 59.72 91 PRO A CA 1
ATOM 663 C C . PRO A 1 91 ? 21.878 1.287 -27.914 1.00 59.72 91 PRO A C 1
ATOM 665 O O . PRO A 1 91 ? 22.973 0.715 -27.967 1.00 59.72 91 PRO A O 1
ATOM 668 N N . PRO A 1 92 ? 21.779 2.626 -27.837 1.00 64.31 92 PRO A N 1
ATOM 669 C CA . PRO A 1 92 ? 22.954 3.481 -27.792 1.00 64.31 92 PRO A CA 1
ATOM 670 C C . PRO A 1 92 ? 23.814 3.094 -26.588 1.00 64.31 92 PRO A C 1
ATOM 672 O O . PRO A 1 92 ? 23.333 3.034 -25.457 1.00 64.31 92 PRO A O 1
ATOM 675 N N . ILE A 1 93 ? 25.088 2.803 -26.848 1.00 65.12 93 ILE A N 1
ATOM 676 C CA . ILE A 1 93 ? 26.056 2.445 -25.812 1.00 65.12 93 ILE A CA 1
ATOM 677 C C . ILE A 1 93 ? 26.270 3.676 -24.921 1.00 65.12 93 ILE A C 1
ATOM 679 O O . ILE A 1 93 ? 26.650 4.738 -25.417 1.00 65.12 93 ILE A O 1
ATOM 683 N N . ASP A 1 94 ? 26.059 3.539 -23.609 1.00 74.50 94 ASP A N 1
ATOM 684 C CA . ASP A 1 94 ? 26.445 4.565 -22.634 1.00 74.50 94 ASP A CA 1
ATOM 685 C C . ASP A 1 94 ? 27.978 4.653 -22.570 1.00 74.50 94 ASP A C 1
ATOM 687 O O . ASP A 1 94 ? 28.639 3.921 -21.837 1.00 74.50 94 ASP A O 1
ATOM 691 N N . GLU A 1 95 ? 28.554 5.563 -23.356 1.00 73.75 95 GLU A N 1
ATOM 692 C CA . GLU A 1 95 ? 29.998 5.808 -23.455 1.00 73.75 95 GLU A CA 1
ATOM 693 C C . GLU A 1 95 ? 30.657 6.070 -22.081 1.00 73.75 95 GLU A C 1
ATOM 695 O O . GLU A 1 95 ? 31.788 5.632 -21.828 1.00 73.75 95 GLU A O 1
ATOM 700 N N . ALA A 1 96 ? 29.953 6.733 -21.154 1.00 69.94 96 ALA A N 1
ATOM 701 C CA . ALA A 1 96 ? 30.503 7.098 -19.853 1.00 69.94 96 ALA A CA 1
ATOM 702 C C . ALA A 1 96 ? 30.646 5.875 -18.939 1.00 69.94 96 ALA A C 1
ATOM 704 O O . ALA A 1 96 ? 31.699 5.682 -18.318 1.00 69.94 96 ALA A O 1
ATOM 705 N N . GLY A 1 97 ? 29.621 5.027 -18.869 1.00 67.44 97 GLY A N 1
ATOM 706 C CA . GLY A 1 97 ? 29.682 3.779 -18.114 1.00 67.44 97 GLY A CA 1
ATOM 707 C C . GLY A 1 97 ? 30.527 2.704 -18.812 1.00 67.44 97 GLY A C 1
ATOM 708 O O . GLY A 1 97 ? 31.300 2.003 -18.152 1.00 67.44 97 GLY A O 1
ATOM 709 N N . PHE A 1 98 ? 30.507 2.668 -20.147 1.00 76.25 98 PHE A N 1
ATOM 710 C CA . PHE A 1 98 ? 31.346 1.790 -20.961 1.00 76.25 98 PHE A CA 1
ATOM 711 C C . PHE A 1 98 ? 32.828 2.007 -20.653 1.00 76.25 98 PHE A C 1
ATOM 713 O O . PHE A 1 98 ? 33.566 1.041 -20.462 1.00 76.25 98 PHE A O 1
ATOM 720 N N . SER A 1 99 ? 33.282 3.259 -20.518 1.00 71.50 99 SER A N 1
ATOM 721 C CA . SER A 1 99 ? 34.677 3.582 -20.173 1.00 71.50 99 SER A CA 1
ATOM 722 C C . SER A 1 99 ? 35.118 3.016 -18.812 1.00 71.50 99 SER A C 1
ATOM 724 O O . SER A 1 99 ? 36.255 2.555 -18.681 1.00 71.50 99 SER A O 1
ATOM 726 N N . LYS A 1 100 ? 34.208 2.938 -17.831 1.00 80.06 100 LYS A N 1
ATOM 727 C CA . LYS A 1 100 ? 34.480 2.475 -16.457 1.00 80.06 100 LYS A CA 1
ATOM 728 C C . LYS A 1 100 ? 34.511 0.950 -16.308 1.00 80.06 100 LYS A C 1
ATOM 730 O O . LYS A 1 100 ? 35.014 0.457 -15.300 1.00 80.06 100 LYS A O 1
ATOM 735 N N . ALA A 1 101 ? 34.013 0.198 -17.291 1.00 82.50 101 ALA A N 1
ATOM 736 C CA . ALA A 1 101 ? 33.973 -1.262 -17.232 1.00 82.50 101 ALA A CA 1
ATOM 737 C C . ALA A 1 101 ? 35.384 -1.883 -17.154 1.00 82.50 101 ALA A C 1
ATOM 739 O O . ALA A 1 101 ? 36.287 -1.534 -17.916 1.00 82.50 101 ALA A O 1
ATOM 740 N N . HIS A 1 102 ? 35.603 -2.844 -16.255 1.00 87.31 102 HIS A N 1
ATOM 741 C CA . HIS A 1 102 ? 36.905 -3.502 -16.105 1.00 87.31 102 HIS A CA 1
ATOM 742 C C . HIS A 1 102 ? 37.119 -4.552 -17.215 1.00 87.31 102 HIS A C 1
ATOM 744 O O . HIS A 1 102 ? 36.934 -5.751 -17.015 1.00 87.31 102 HIS A O 1
ATOM 750 N N . ALA A 1 103 ? 37.494 -4.086 -18.410 1.00 89.88 103 ALA A N 1
ATOM 751 C CA . ALA A 1 103 ? 37.675 -4.885 -19.625 1.00 89.88 103 ALA A CA 1
ATOM 752 C C . ALA A 1 103 ? 38.937 -4.467 -20.403 1.00 89.88 103 ALA A C 1
ATOM 754 O O . ALA A 1 103 ? 39.313 -3.290 -20.412 1.00 89.88 103 ALA A O 1
ATOM 755 N N . SER A 1 104 ? 39.586 -5.422 -21.080 1.00 88.75 104 SER A N 1
ATOM 756 C CA . SER A 1 104 ? 40.745 -5.136 -21.939 1.00 88.75 104 SER A CA 1
ATOM 757 C C . SER A 1 104 ? 40.331 -4.432 -23.247 1.00 88.75 104 SER A C 1
ATOM 759 O O . SER A 1 104 ? 39.174 -4.549 -23.661 1.00 88.75 104 SER A O 1
ATOM 761 N N . PRO A 1 105 ? 41.250 -3.724 -23.938 1.00 87.81 105 PRO A N 1
ATOM 762 C CA . PRO A 1 105 ? 40.939 -3.032 -25.195 1.00 87.81 105 PRO A CA 1
ATOM 763 C C . PRO A 1 105 ? 40.310 -3.937 -26.264 1.00 87.81 105 PRO A C 1
ATOM 765 O O . PRO A 1 105 ? 39.365 -3.531 -26.937 1.00 87.81 105 PRO A O 1
ATOM 768 N N . SER A 1 106 ? 40.768 -5.186 -26.373 1.00 90.25 106 SER A N 1
ATOM 769 C CA . SER A 1 106 ? 40.231 -6.166 -27.326 1.00 90.25 106 SER A CA 1
ATOM 770 C C . SER A 1 106 ? 38.783 -6.563 -27.014 1.00 90.25 106 SER A C 1
ATOM 772 O O . SER A 1 106 ? 37.960 -6.634 -27.922 1.00 90.25 106 SER A O 1
ATOM 774 N N . VAL A 1 107 ? 38.441 -6.731 -25.730 1.00 91.31 107 VAL A N 1
ATOM 775 C CA . VAL A 1 107 ? 37.067 -7.038 -25.285 1.00 91.31 107 VAL A CA 1
ATOM 776 C C . VAL A 1 107 ? 36.137 -5.851 -25.535 1.00 91.31 107 VAL A C 1
ATOM 778 O O . VAL A 1 107 ? 35.001 -6.036 -25.956 1.00 91.31 107 VAL A O 1
ATOM 781 N N . ARG A 1 108 ? 36.630 -4.621 -25.347 1.00 90.00 108 ARG A N 1
ATOM 782 C CA . ARG A 1 108 ? 3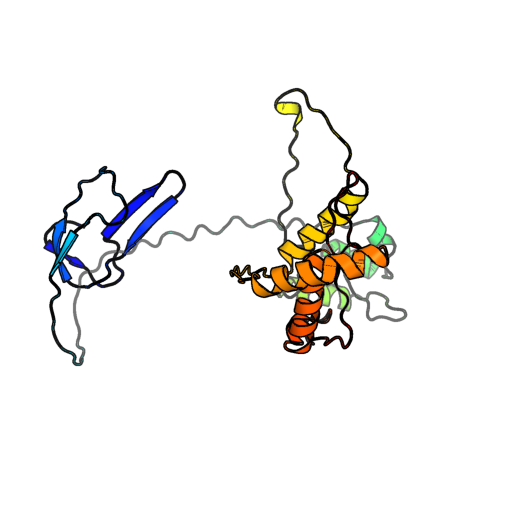5.884 -3.388 -25.651 1.00 90.00 108 ARG A CA 1
ATOM 783 C C . ARG A 1 108 ? 35.605 -3.233 -27.139 1.00 90.00 108 ARG A C 1
ATOM 785 O O . ARG A 1 108 ? 34.501 -2.848 -27.508 1.00 90.00 108 ARG A O 1
ATOM 792 N N . LYS A 1 109 ? 36.586 -3.551 -27.986 1.00 88.69 109 LYS A N 1
ATOM 793 C CA . LYS A 1 109 ? 36.400 -3.564 -29.439 1.00 88.69 109 LYS A CA 1
ATOM 794 C C . LYS A 1 109 ? 35.322 -4.578 -29.836 1.00 88.69 109 LYS A C 1
ATOM 796 O O . LYS A 1 109 ? 34.379 -4.198 -30.517 1.00 88.69 109 LYS A O 1
ATOM 801 N N . LEU A 1 110 ? 35.411 -5.809 -29.323 1.00 88.31 110 LEU A N 1
ATOM 802 C CA . LEU A 1 110 ? 34.423 -6.862 -29.581 1.00 88.31 110 LEU A CA 1
ATOM 803 C C . LEU A 1 110 ? 33.011 -6.468 -29.115 1.00 88.31 110 LEU A C 1
ATOM 805 O O . LEU A 1 110 ? 32.041 -6.677 -29.833 1.00 88.31 110 LEU A O 1
ATOM 809 N N . ALA A 1 111 ? 32.886 -5.887 -27.922 1.00 87.75 111 ALA A N 1
ATOM 810 C CA . ALA A 1 111 ? 31.598 -5.442 -27.400 1.00 87.75 111 ALA A CA 1
ATOM 811 C C . ALA A 1 111 ? 30.981 -4.342 -28.276 1.00 87.75 111 ALA A C 1
ATOM 813 O O . ALA A 1 111 ? 29.790 -4.390 -28.560 1.00 87.75 111 ALA A O 1
ATOM 814 N N . ARG A 1 112 ? 31.794 -3.406 -28.783 1.00 87.38 112 ARG A N 1
ATOM 815 C CA . ARG A 1 112 ? 31.331 -2.355 -29.700 1.00 87.38 112 ARG A CA 1
ATOM 816 C C . ARG A 1 112 ? 30.920 -2.909 -31.070 1.00 87.38 112 ARG A C 1
ATOM 818 O O . ARG A 1 112 ? 29.927 -2.453 -31.618 1.00 87.38 112 ARG A O 1
ATOM 825 N N . GLU A 1 113 ? 31.635 -3.905 -31.59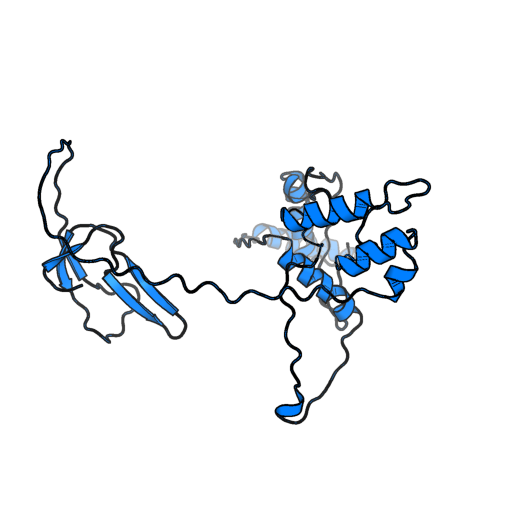2 1.00 87.31 113 GLU A N 1
ATOM 826 C CA . GLU A 1 113 ? 31.273 -4.598 -32.842 1.00 87.31 113 GLU A CA 1
ATOM 827 C C . GLU A 1 113 ? 29.943 -5.356 -32.728 1.00 87.31 113 GLU A C 1
ATOM 829 O O . GLU A 1 113 ? 29.171 -5.395 -33.680 1.00 87.31 113 GLU A O 1
ATOM 834 N N . LEU A 1 114 ? 29.664 -5.935 -31.557 1.00 86.00 114 LEU A N 1
ATOM 835 C CA . LEU A 1 114 ? 28.445 -6.703 -31.294 1.00 86.00 114 LEU A CA 1
ATOM 836 C C . LEU A 1 114 ? 27.309 -5.865 -30.680 1.00 86.00 114 LEU A C 1
ATOM 838 O O . LEU A 1 114 ? 26.249 -6.413 -30.390 1.00 86.00 114 LEU A O 1
ATOM 842 N N . GLY A 1 115 ? 27.519 -4.563 -30.455 1.00 80.69 115 GLY A N 1
ATOM 843 C CA . GLY A 1 115 ? 26.537 -3.675 -29.820 1.00 80.69 115 GLY A CA 1
ATOM 844 C C . GLY A 1 115 ? 26.200 -4.028 -28.370 1.00 80.69 115 GLY A C 1
ATOM 845 O O . GLY A 1 115 ? 25.082 -3.798 -27.918 1.00 80.69 115 GLY A O 1
ATOM 846 N N . VAL A 1 116 ? 27.144 -4.628 -27.649 1.00 84.69 116 VAL A N 1
ATOM 847 C CA . VAL A 1 116 ? 26.988 -5.061 -26.260 1.00 84.69 116 VAL A CA 1
ATOM 848 C C . VAL A 1 116 ? 27.475 -3.972 -25.314 1.00 84.69 116 VAL A C 1
ATOM 850 O O . VAL A 1 116 ? 28.632 -3.550 -25.373 1.00 84.69 116 VAL A O 1
ATOM 853 N N . ASP A 1 117 ? 26.619 -3.574 -24.378 1.00 86.00 117 ASP A N 1
ATOM 854 C CA . ASP A 1 117 ? 27.008 -2.709 -23.270 1.00 86.00 117 ASP A CA 1
ATOM 855 C C . ASP A 1 117 ? 27.738 -3.514 -22.180 1.00 86.00 117 ASP A C 1
ATOM 857 O O . ASP A 1 117 ? 27.174 -4.401 -21.536 1.00 86.00 117 ASP A O 1
ATOM 861 N N . LEU A 1 118 ? 29.013 -3.185 -21.958 1.00 85.19 118 LEU A N 1
ATOM 862 C CA . LEU A 1 118 ? 29.882 -3.867 -20.997 1.00 85.19 118 LEU A CA 1
ATOM 863 C C . LEU A 1 118 ? 29.432 -3.721 -19.540 1.00 85.19 118 LEU A C 1
ATOM 865 O O . LEU A 1 118 ? 29.851 -4.525 -18.713 1.00 85.19 118 LEU A O 1
ATOM 869 N N . ILE A 1 119 ? 28.598 -2.734 -19.208 1.00 85.69 119 ILE A N 1
ATOM 870 C CA . ILE A 1 119 ? 28.045 -2.579 -17.852 1.00 85.69 119 ILE A CA 1
ATOM 871 C C . ILE A 1 119 ? 27.117 -3.752 -17.510 1.00 85.69 119 ILE A C 1
ATOM 873 O O . ILE A 1 119 ? 27.027 -4.165 -16.355 1.00 85.69 119 ILE A O 1
ATOM 877 N N . GLN A 1 120 ? 26.451 -4.312 -18.520 1.00 82.19 120 GLN A N 1
ATOM 878 C CA . GLN A 1 120 ? 25.473 -5.390 -18.367 1.00 82.19 120 GLN A CA 1
ATOM 879 C C . GLN A 1 120 ? 26.128 -6.780 -18.376 1.00 82.19 120 GLN A C 1
ATOM 881 O O . GLN A 1 120 ? 25.484 -7.779 -18.055 1.00 82.19 120 GLN A O 1
ATOM 886 N N . VAL A 1 121 ? 27.421 -6.856 -18.711 1.00 85.81 121 VAL A N 1
ATOM 887 C CA . VAL A 1 121 ? 28.171 -8.110 -18.802 1.00 85.81 121 VAL A CA 1
ATOM 888 C C . VAL A 1 121 ? 28.887 -8.391 -17.483 1.00 85.81 121 VAL A C 1
ATOM 890 O O . VAL A 1 121 ? 29.803 -7.676 -17.075 1.00 85.81 121 VAL A O 1
ATOM 893 N N . LYS A 1 122 ? 28.517 -9.492 -16.826 1.00 86.94 122 LYS A N 1
ATOM 894 C CA . LYS A 1 122 ? 29.202 -9.970 -15.621 1.00 86.94 122 LYS A CA 1
ATOM 895 C C . LYS A 1 122 ? 30.549 -10.603 -15.989 1.00 86.94 122 LYS A C 1
ATOM 897 O O . LYS A 1 122 ? 30.585 -11.637 -16.646 1.00 86.94 122 LYS A O 1
ATOM 902 N N . GLY A 1 123 ? 31.649 -9.998 -15.539 1.00 87.81 123 GLY A N 1
ATOM 903 C CA . GLY A 1 123 ? 33.001 -10.500 -15.793 1.00 87.81 123 GLY A CA 1
ATOM 904 C C . GLY A 1 123 ? 33.392 -11.674 -14.891 1.00 87.81 123 GLY A C 1
ATOM 905 O O . GLY A 1 123 ? 33.239 -11.598 -13.670 1.00 87.81 123 GLY A O 1
ATOM 906 N N . THR A 1 124 ? 33.951 -12.734 -15.474 1.00 89.44 124 THR A N 1
ATOM 907 C CA . THR A 1 124 ? 34.403 -13.938 -14.743 1.00 89.44 124 THR A CA 1
ATOM 908 C C . THR A 1 124 ? 35.916 -13.983 -14.503 1.00 89.44 124 THR A C 1
ATOM 910 O O . THR A 1 124 ? 36.418 -14.824 -13.757 1.00 89.44 124 THR A O 1
ATOM 913 N N . GLY A 1 125 ? 36.677 -13.055 -15.087 1.00 87.75 125 GLY A N 1
ATOM 914 C CA . GLY A 1 125 ? 38.128 -12.997 -14.955 1.00 87.75 125 GLY A CA 1
ATOM 915 C C . GLY A 1 125 ? 38.623 -12.472 -13.602 1.00 87.75 125 GLY A C 1
ATOM 916 O O . GLY A 1 125 ? 37.883 -11.941 -12.776 1.00 87.75 125 GLY A O 1
ATOM 917 N N . ARG A 1 126 ? 39.944 -12.548 -13.385 1.00 86.38 126 ARG A N 1
ATOM 918 C CA . ARG A 1 126 ? 40.618 -12.039 -12.171 1.00 86.38 126 ARG A CA 1
ATOM 919 C C . ARG A 1 126 ? 40.197 -10.595 -11.850 1.00 86.38 126 ARG A C 1
ATOM 921 O O . ARG A 1 126 ? 40.317 -9.725 -12.712 1.00 86.38 126 ARG A O 1
ATOM 928 N N . LYS A 1 127 ? 39.768 -10.350 -10.602 1.00 83.44 127 LYS A N 1
ATOM 929 C CA . LYS A 1 127 ? 39.157 -9.085 -10.139 1.00 83.44 127 LYS A CA 1
ATOM 930 C C . LYS A 1 127 ? 37.901 -8.685 -10.940 1.00 83.44 127 LYS A C 1
ATOM 932 O O . LYS A 1 127 ? 37.755 -7.520 -11.292 1.00 83.44 127 LYS A O 1
ATOM 937 N N . LEU A 1 128 ? 37.033 -9.650 -11.260 1.00 86.50 128 LEU A N 1
ATOM 938 C CA . LEU A 1 128 ? 35.790 -9.443 -12.023 1.00 86.50 128 LEU A CA 1
ATOM 939 C C . LEU A 1 128 ? 36.025 -8.781 -13.390 1.00 86.50 128 LEU A C 1
ATOM 941 O O . LEU A 1 128 ? 35.243 -7.960 -13.860 1.00 86.50 128 LEU A O 1
ATOM 945 N N . ARG A 1 129 ? 37.159 -9.099 -14.022 1.00 90.06 129 ARG A N 1
ATOM 946 C CA . ARG A 1 129 ? 37.486 -8.592 -15.357 1.00 90.06 129 ARG A CA 1
ATOM 947 C C . ARG A 1 129 ? 36.627 -9.283 -16.404 1.00 90.06 129 ARG A C 1
ATOM 949 O O . ARG A 1 129 ? 36.561 -10.507 -16.410 1.00 90.06 129 ARG A O 1
ATOM 956 N N . ILE A 1 130 ? 36.069 -8.506 -17.322 1.00 91.44 130 ILE A N 1
ATOM 957 C CA . ILE A 1 130 ? 35.280 -9.025 -18.438 1.00 91.44 130 ILE A CA 1
ATOM 958 C C . ILE A 1 130 ? 36.222 -9.650 -19.470 1.00 91.44 130 ILE A C 1
ATOM 960 O O . ILE A 1 130 ? 37.165 -9.006 -19.947 1.00 91.44 130 ILE A O 1
ATOM 964 N N . LEU A 1 131 ? 35.978 -10.919 -19.785 1.00 94.06 131 LEU A N 1
ATOM 965 C CA . LEU A 1 131 ? 36.687 -11.695 -20.796 1.00 94.06 131 LEU A CA 1
ATOM 966 C C . LEU A 1 131 ? 35.892 -11.729 -22.111 1.00 94.06 131 LEU A C 1
ATOM 968 O O . LEU A 1 131 ? 34.713 -11.388 -22.164 1.00 94.06 131 LEU A O 1
ATOM 972 N N . HIS A 1 132 ? 36.532 -12.170 -23.197 1.00 90.19 132 HIS A N 1
ATOM 973 C CA . HIS A 1 132 ? 35.849 -12.336 -24.490 1.00 90.19 132 HIS A CA 1
ATOM 974 C C . HIS A 1 132 ? 34.719 -13.373 -24.411 1.00 90.19 132 HIS A C 1
ATOM 976 O O . HIS A 1 132 ? 33.714 -13.248 -25.107 1.00 90.19 132 HIS A O 1
ATOM 982 N N . GLU A 1 133 ? 34.892 -14.394 -23.572 1.00 91.69 133 GLU A N 1
ATOM 983 C CA . GLU A 1 133 ? 33.901 -15.445 -23.342 1.00 91.69 133 GLU A CA 1
ATOM 984 C C . GLU A 1 133 ? 32.634 -14.890 -22.686 1.00 91.69 133 GLU A C 1
ATOM 986 O O . GLU A 1 133 ? 31.542 -15.241 -23.120 1.00 91.69 133 GLU A O 1
ATOM 991 N N . ASP A 1 134 ? 32.770 -13.951 -21.745 1.00 89.50 134 ASP A N 1
ATOM 992 C CA . ASP A 1 134 ? 31.637 -13.322 -21.054 1.00 89.50 134 ASP A CA 1
ATOM 993 C C . ASP A 1 134 ? 30.759 -12.527 -22.034 1.00 89.50 134 ASP A C 1
ATOM 995 O O . ASP A 1 134 ? 29.535 -12.642 -22.016 1.00 89.50 134 ASP A O 1
ATOM 999 N N . VAL A 1 135 ? 31.378 -11.778 -22.957 1.00 89.25 135 VAL A N 1
ATOM 1000 C CA . VAL A 1 135 ? 30.657 -11.026 -24.002 1.00 89.25 135 VAL A CA 1
ATOM 1001 C C . VAL A 1 135 ? 29.940 -11.977 -24.965 1.00 89.25 135 VAL A C 1
ATOM 1003 O O . VAL A 1 135 ? 28.779 -11.761 -25.303 1.00 89.25 135 VAL A O 1
ATOM 1006 N N . LYS A 1 136 ? 30.595 -13.068 -25.383 1.00 89.44 136 LYS A N 1
ATOM 1007 C CA . LYS A 1 136 ? 29.978 -14.075 -26.263 1.00 89.44 136 LYS A CA 1
ATOM 1008 C C . LYS A 1 136 ? 28.828 -14.813 -25.577 1.00 89.44 136 LYS A C 1
ATOM 1010 O O . LYS A 1 136 ? 27.799 -15.050 -26.206 1.00 89.44 136 LYS A O 1
ATOM 1015 N N . ALA A 1 137 ? 28.988 -15.163 -24.303 1.00 87.44 137 ALA A N 1
ATOM 1016 C CA . ALA A 1 137 ? 27.952 -15.807 -23.504 1.00 87.44 137 ALA A CA 1
ATOM 1017 C C . ALA A 1 137 ? 26.740 -14.884 -23.315 1.00 87.44 137 ALA A C 1
ATOM 1019 O O . ALA A 1 137 ? 25.605 -15.327 -23.480 1.00 87.44 137 ALA A O 1
ATOM 1020 N N . PHE A 1 138 ? 26.982 -13.597 -23.064 1.00 85.50 138 PHE A N 1
ATOM 1021 C CA . PHE A 1 138 ? 25.944 -12.576 -22.956 1.00 85.50 138 PHE A CA 1
ATOM 1022 C C . PHE A 1 138 ? 25.137 -12.423 -24.255 1.00 85.50 138 PHE A C 1
ATOM 1024 O O . PHE A 1 138 ? 23.910 -12.494 -24.234 1.00 85.50 138 PHE A O 1
ATOM 1031 N N . VAL A 1 139 ? 25.810 -12.321 -25.407 1.00 86.25 139 VAL A N 1
ATOM 1032 C CA . VAL A 1 139 ? 25.140 -12.262 -26.721 1.00 86.25 139 VAL A CA 1
ATOM 1033 C C . VAL A 1 139 ? 24.346 -13.533 -27.001 1.00 86.25 139 VAL A C 1
ATOM 1035 O O . VAL A 1 139 ? 23.210 -13.463 -27.466 1.00 86.25 139 VAL A O 1
ATOM 1038 N N . LYS A 1 140 ? 24.906 -14.704 -26.678 1.00 86.31 140 LYS A N 1
ATOM 1039 C CA . LYS A 1 140 ? 24.206 -15.984 -26.828 1.00 86.31 140 LYS A CA 1
ATOM 1040 C C . LYS A 1 140 ? 22.931 -16.033 -25.979 1.00 86.31 140 LYS A C 1
ATOM 1042 O O . LYS A 1 140 ? 21.914 -16.515 -26.466 1.00 86.31 140 LYS A O 1
ATOM 1047 N N . ALA A 1 141 ? 22.965 -15.514 -24.752 1.00 80.69 141 ALA A N 1
ATOM 1048 C CA . ALA A 1 141 ? 21.796 -15.445 -23.877 1.00 80.69 141 ALA A CA 1
ATOM 1049 C C . ALA A 1 141 ? 20.713 -14.492 -24.415 1.00 80.69 141 ALA A C 1
ATOM 1051 O O . ALA A 1 141 ? 19.535 -14.841 -24.389 1.00 80.69 141 ALA A O 1
ATOM 1052 N N . ILE A 1 142 ? 21.102 -13.336 -24.965 1.00 79.69 142 ILE A N 1
ATOM 1053 C CA . ILE A 1 142 ? 20.169 -12.406 -25.626 1.00 79.69 142 ILE A CA 1
ATOM 1054 C C . ILE A 1 142 ? 19.512 -13.064 -26.844 1.00 79.69 142 ILE A C 1
ATOM 1056 O O . ILE A 1 142 ? 18.295 -12.998 -27.002 1.00 79.69 142 ILE A O 1
ATOM 1060 N N . LEU A 1 143 ? 20.300 -13.721 -27.700 1.00 79.69 143 LEU A N 1
ATOM 1061 C CA . LEU A 1 143 ? 19.792 -14.386 -28.905 1.00 79.69 143 LEU A CA 1
ATOM 1062 C C . LEU A 1 143 ? 18.892 -15.585 -28.586 1.00 79.69 143 LEU A C 1
ATOM 1064 O O . LEU A 1 143 ? 17.962 -15.857 -29.337 1.00 79.69 143 LEU A O 1
ATOM 1068 N N . ALA A 1 144 ? 19.136 -16.268 -27.466 1.00 80.81 144 ALA A N 1
ATOM 1069 C CA . ALA A 1 144 ? 18.275 -17.335 -26.963 1.00 80.81 144 ALA A CA 1
ATOM 1070 C C . ALA A 1 144 ? 16.979 -16.821 -26.301 1.00 80.81 144 ALA A C 1
ATOM 1072 O O . ALA A 1 144 ? 16.143 -17.628 -25.914 1.00 80.81 144 ALA A O 1
ATOM 1073 N N . GLY A 1 145 ? 16.796 -15.499 -26.164 1.00 68.38 145 GLY A N 1
ATOM 1074 C CA . GLY A 1 145 ? 15.627 -14.904 -25.503 1.00 68.38 145 GLY A CA 1
ATOM 1075 C C . GLY A 1 145 ? 15.667 -14.971 -23.972 1.00 68.38 145 GLY A C 1
ATOM 1076 O O . GLY A 1 145 ? 14.687 -14.637 -23.315 1.00 68.38 145 GLY A O 1
ATOM 1077 N N . ASN A 1 146 ? 16.803 -15.359 -23.388 1.00 58.81 146 ASN A N 1
ATOM 1078 C CA . ASN A 1 146 ? 16.991 -15.518 -21.943 1.00 58.81 146 ASN A CA 1
ATOM 1079 C C . ASN A 1 146 ? 17.405 -14.220 -21.228 1.00 58.81 146 ASN A C 1
ATOM 1081 O O . ASN A 1 146 ? 17.704 -14.253 -20.035 1.00 58.81 146 ASN A O 1
ATOM 1085 N N . PHE A 1 147 ? 17.451 -13.085 -21.931 1.00 49.50 147 PHE A N 1
ATOM 1086 C CA . PHE A 1 147 ? 17.832 -11.799 -21.354 1.00 49.50 147 PHE A CA 1
ATOM 1087 C C . PHE A 1 147 ? 16.749 -10.747 -21.607 1.00 49.50 147 PHE A C 1
ATOM 1089 O O . PHE A 1 147 ? 16.692 -10.135 -22.672 1.00 49.50 147 PHE A O 1
ATOM 1096 N N . PHE A 1 148 ? 15.904 -10.527 -20.601 1.00 53.91 148 PHE A N 1
ATOM 1097 C CA . PHE A 1 148 ? 15.084 -9.327 -20.487 1.00 53.91 148 PHE A CA 1
ATOM 1098 C C . PHE A 1 148 ? 15.758 -8.412 -19.462 1.00 53.91 148 PHE A C 1
ATOM 1100 O O . PHE A 1 148 ? 15.844 -8.789 -18.291 1.00 53.91 148 PHE A O 1
ATOM 1107 N N . PRO A 1 149 ? 16.2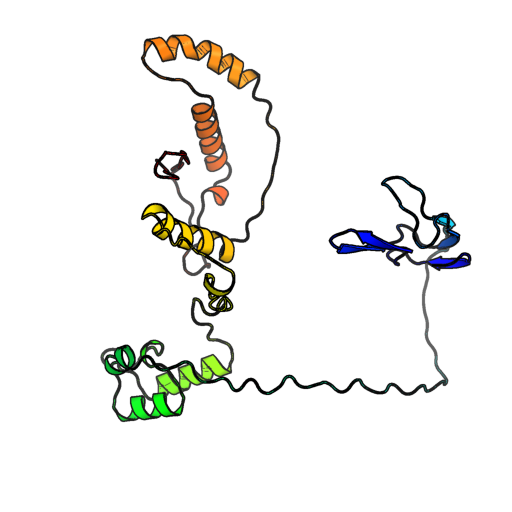62 -7.230 -19.859 1.00 51.12 149 PRO A N 1
ATOM 1108 C CA . PRO A 1 149 ? 16.712 -6.245 -18.890 1.00 51.12 149 PRO A CA 1
ATOM 1109 C C . PRO A 1 149 ? 15.560 -5.934 -17.921 1.00 51.12 149 PRO A C 1
ATOM 1111 O O . PRO A 1 149 ? 14.429 -5.724 -18.381 1.00 51.12 149 PRO A O 1
ATOM 1114 N N . PRO A 1 150 ? 15.807 -5.875 -16.601 1.00 44.19 150 PRO A N 1
ATOM 1115 C CA . PRO A 1 150 ? 14.791 -5.432 -15.658 1.00 44.19 150 PRO A CA 1
ATOM 1116 C C . PRO A 1 150 ? 14.389 -3.995 -16.022 1.00 44.19 150 PRO A C 1
ATOM 1118 O O . PRO A 1 150 ? 15.209 -3.081 -15.973 1.00 44.19 150 PRO A O 1
ATOM 1121 N N . GLY A 1 151 ? 13.138 -3.813 -16.459 1.00 55.50 151 GLY A N 1
ATOM 1122 C CA . GLY A 1 151 ? 12.592 -2.526 -16.914 1.00 55.50 151 GLY A CA 1
ATOM 1123 C C . GLY A 1 151 ? 12.360 -2.382 -18.425 1.00 55.50 151 GLY A C 1
ATOM 1124 O O . GLY A 1 151 ? 11.822 -1.363 -18.846 1.00 55.50 151 GLY A O 1
ATOM 1125 N N . ALA A 1 152 ? 12.694 -3.382 -19.248 1.00 53.47 152 ALA A N 1
ATOM 1126 C CA . ALA A 1 152 ? 12.479 -3.333 -20.702 1.00 53.47 152 ALA A CA 1
ATOM 1127 C C . ALA A 1 152 ? 11.044 -3.680 -21.164 1.00 53.47 152 ALA A C 1
ATOM 1129 O O . ALA A 1 152 ? 10.799 -3.793 -22.362 1.00 53.47 152 ALA A O 1
ATOM 1130 N N . SER A 1 153 ? 10.093 -3.878 -20.246 1.00 59.34 153 SER A N 1
ATOM 1131 C CA . SER A 1 153 ? 8.746 -4.380 -20.565 1.00 59.34 153 SER A CA 1
ATOM 1132 C C . SER A 1 153 ? 7.699 -3.300 -20.847 1.00 59.34 153 SER A C 1
ATOM 1134 O O . SER A 1 153 ? 6.598 -3.638 -21.277 1.00 59.34 153 SER A O 1
ATOM 1136 N N . LEU A 1 154 ? 8.005 -2.017 -20.628 1.00 65.94 154 LEU A N 1
ATOM 1137 C CA . LEU A 1 154 ? 7.038 -0.940 -20.848 1.00 65.94 154 LEU A CA 1
ATOM 1138 C C . LEU A 1 154 ? 7.389 -0.135 -22.103 1.00 65.94 154 LEU A C 1
ATOM 1140 O O . LEU A 1 154 ? 8.485 0.429 -22.174 1.00 65.94 154 LEU A O 1
ATOM 1144 N N . PRO A 1 155 ? 6.469 -0.044 -23.081 1.00 68.44 155 PRO A N 1
ATOM 1145 C CA . PRO A 1 155 ? 6.620 0.848 -24.220 1.00 68.44 155 PRO A CA 1
ATOM 1146 C C . PRO A 1 155 ? 6.876 2.285 -23.752 1.00 68.44 155 PRO A C 1
ATOM 1148 O O . PRO A 1 155 ? 6.191 2.798 -22.867 1.00 68.44 155 PRO A O 1
ATOM 1151 N N . GLN A 1 156 ? 7.867 2.943 -24.352 1.00 75.50 156 GLN A N 1
ATOM 1152 C CA . GLN A 1 156 ? 8.143 4.355 -24.093 1.00 75.50 156 GLN A CA 1
ATOM 1153 C C . GLN A 1 156 ? 6.958 5.194 -24.587 1.00 75.50 156 GLN A C 1
ATOM 1155 O O . GLN A 1 156 ? 6.577 5.105 -25.756 1.00 75.50 156 GLN A O 1
ATOM 1160 N N . VAL A 1 157 ? 6.384 6.022 -23.711 1.00 77.56 157 VAL A N 1
ATOM 1161 C CA . VAL A 1 157 ? 5.327 6.962 -24.105 1.00 77.56 157 VAL A CA 1
ATOM 1162 C C . VAL A 1 157 ? 5.953 8.058 -24.980 1.00 77.56 157 VAL A C 1
ATOM 1164 O O . VAL A 1 157 ? 6.934 8.677 -24.551 1.00 77.56 157 VAL A O 1
ATOM 1167 N N . PRO A 1 158 ? 5.427 8.324 -26.191 1.00 85.19 158 PRO A N 1
ATOM 1168 C CA . PRO A 1 158 ? 5.937 9.387 -27.049 1.00 85.19 158 PRO A CA 1
ATOM 1169 C C . PRO A 1 158 ? 5.902 10.746 -26.346 1.00 85.19 158 PRO A C 1
ATOM 1171 O O . PRO A 1 158 ? 4.943 11.077 -25.648 1.00 85.19 158 PRO A O 1
ATOM 1174 N N . LYS A 1 159 ? 6.936 11.566 -26.558 1.00 86.25 159 LYS A N 1
ATOM 1175 C CA . LYS A 1 159 ? 6.952 12.940 -26.043 1.00 86.25 159 LYS A CA 1
ATOM 1176 C C . LYS A 1 159 ? 5.895 13.767 -26.776 1.00 86.25 159 LYS A C 1
ATOM 1178 O O . LYS A 1 159 ? 5.996 13.962 -27.986 1.00 86.25 159 LYS A O 1
ATOM 1183 N N . VAL A 1 160 ? 4.908 14.260 -26.034 1.00 88.69 160 VAL A N 1
ATOM 1184 C CA . VAL A 1 160 ? 3.877 15.173 -26.539 1.00 88.69 160 VAL A CA 1
ATOM 1185 C C . VAL A 1 160 ? 4.303 16.607 -26.252 1.00 88.69 160 VAL A C 1
ATOM 1187 O O . VAL A 1 160 ? 4.716 16.932 -25.141 1.00 88.69 160 VAL A O 1
ATOM 1190 N N . ASP A 1 161 ? 4.203 17.463 -27.264 1.00 89.75 161 ASP A N 1
ATOM 1191 C CA . ASP A 1 161 ? 4.372 18.904 -27.110 1.00 89.75 161 ASP A CA 1
ATOM 1192 C C . ASP A 1 161 ? 3.005 19.544 -26.852 1.00 89.75 161 ASP A C 1
ATOM 1194 O O . ASP A 1 161 ? 2.184 19.676 -27.763 1.00 89.75 161 ASP A O 1
ATOM 1198 N N . PHE A 1 162 ? 2.758 19.898 -25.591 1.00 90.19 162 PHE A N 1
ATOM 1199 C CA . PHE A 1 162 ? 1.477 20.438 -25.140 1.00 90.19 162 PHE A CA 1
ATOM 1200 C C . PHE A 1 162 ? 1.231 21.882 -25.602 1.00 90.19 162 PHE A C 1
ATOM 1202 O O . PHE A 1 162 ? 0.076 22.292 -25.682 1.00 90.19 162 PHE A O 1
ATOM 1209 N N . GLY A 1 163 ? 2.274 22.634 -25.978 1.00 92.31 163 GLY A N 1
ATOM 1210 C CA . GLY A 1 163 ? 2.137 24.020 -26.444 1.00 92.31 163 GLY A CA 1
ATOM 1211 C C . GLY A 1 163 ? 1.531 24.148 -27.845 1.00 92.31 163 GLY A C 1
ATOM 1212 O O . GLY A 1 163 ? 1.097 25.227 -28.239 1.00 92.31 163 GLY A O 1
ATOM 1213 N N . LYS A 1 164 ? 1.444 23.046 -28.603 1.00 91.38 164 LYS A N 1
ATOM 1214 C CA . LYS A 1 164 ? 0.853 23.036 -29.954 1.00 91.38 164 LYS A CA 1
ATOM 1215 C C . LYS A 1 164 ? -0.637 23.377 -29.979 1.00 91.38 164 LYS A C 1
ATOM 1217 O O . LYS A 1 164 ? -1.147 23.729 -31.038 1.00 91.38 164 LYS A O 1
ATOM 1222 N N . PHE A 1 165 ? -1.326 23.249 -28.846 1.00 89.81 165 PHE A N 1
ATOM 1223 C CA . PHE A 1 165 ? -2.781 23.384 -28.758 1.00 89.81 165 PHE A CA 1
ATOM 1224 C C . PHE A 1 165 ? -3.247 24.631 -27.991 1.00 89.81 165 PHE A C 1
ATOM 1226 O O . PHE A 1 165 ? -4.451 24.821 -27.844 1.00 89.81 165 PHE A O 1
ATOM 1233 N N . GLY A 1 166 ? -2.331 25.486 -27.524 1.00 93.06 166 GLY A N 1
ATOM 1234 C CA . GLY A 1 166 ? -2.668 26.714 -26.802 1.00 93.06 166 GLY A CA 1
ATOM 1235 C C . GLY A 1 166 ? -1.709 27.027 -25.656 1.00 93.06 166 GLY A C 1
ATOM 1236 O O . GLY A 1 166 ? -0.627 26.449 -25.553 1.00 93.06 166 GLY A O 1
ATOM 1237 N N . GLU A 1 167 ? -2.115 27.966 -24.801 1.00 94.50 167 GLU A N 1
ATOM 1238 C CA . GLU A 1 167 ? -1.366 28.333 -23.598 1.00 94.50 167 GLU A CA 1
ATOM 1239 C C . GLU A 1 167 ? -1.309 27.167 -22.602 1.00 94.50 167 GLU A C 1
ATOM 1241 O O . GLU A 1 167 ? -2.294 26.456 -22.392 1.00 94.50 167 GLU A O 1
ATOM 1246 N N . ILE A 1 168 ? -0.143 26.983 -21.980 1.00 95.56 168 ILE A N 1
ATOM 1247 C CA . ILE A 1 168 ? 0.097 25.939 -20.982 1.00 95.56 168 ILE A CA 1
ATOM 1248 C C . ILE A 1 168 ? 0.639 26.547 -19.692 1.00 95.56 168 ILE A C 1
ATOM 1250 O O . ILE A 1 168 ? 1.439 27.481 -19.723 1.00 95.56 168 ILE A O 1
ATOM 1254 N N . ASP A 1 169 ? 0.246 25.956 -18.567 1.00 94.12 169 ASP A N 1
ATOM 1255 C CA . ASP A 1 169 ? 0.846 26.210 -17.261 1.00 94.12 169 ASP A CA 1
ATOM 1256 C C . ASP A 1 169 ? 1.526 24.930 -16.763 1.00 94.12 169 ASP A C 1
ATOM 1258 O O . ASP A 1 169 ? 0.916 23.858 -16.704 1.00 94.12 169 ASP A O 1
ATOM 1262 N N . VAL A 1 170 ? 2.816 25.030 -16.445 1.00 93.00 170 VAL A N 1
ATOM 1263 C CA . VAL A 1 170 ? 3.643 23.894 -16.031 1.00 93.00 170 VAL A CA 1
ATOM 1264 C C . VAL A 1 170 ? 3.945 24.024 -14.548 1.00 93.00 170 VAL A C 1
ATOM 1266 O O . VAL A 1 170 ? 4.855 24.741 -14.136 1.00 93.00 170 VAL A O 1
ATOM 1269 N N . GLN A 1 171 ? 3.208 23.263 -13.745 1.00 93.75 171 GLN A N 1
ATOM 1270 C CA . GLN A 1 171 ? 3.385 23.224 -12.298 1.00 93.75 171 GLN A CA 1
ATOM 1271 C C . GLN A 1 171 ? 4.327 22.076 -11.895 1.00 93.75 171 GLN A C 1
ATOM 1273 O O . GLN A 1 171 ? 4.111 20.924 -12.293 1.00 93.75 171 GLN A O 1
ATOM 1278 N N . PRO A 1 172 ? 5.387 22.334 -11.108 1.00 92.94 172 PRO A N 1
ATOM 1279 C CA . PRO A 1 172 ? 6.286 21.281 -10.663 1.00 92.94 172 PRO A CA 1
ATOM 1280 C C . PRO A 1 172 ? 5.593 20.349 -9.663 1.00 92.94 172 PRO A C 1
ATOM 1282 O O . PRO A 1 172 ? 4.951 20.792 -8.714 1.00 92.94 172 PRO A O 1
ATOM 1285 N N . LEU A 1 173 ? 5.807 19.040 -9.818 1.00 90.81 173 LEU A N 1
ATOM 1286 C CA . LEU A 1 173 ? 5.314 18.055 -8.853 1.00 90.81 173 LEU A CA 1
ATOM 1287 C C . LEU A 1 173 ? 5.932 18.261 -7.463 1.00 90.81 173 LEU A C 1
ATOM 1289 O O . LEU A 1 173 ? 7.139 18.526 -7.329 1.00 90.81 173 LEU A O 1
ATOM 1293 N N . SER A 1 174 ? 5.120 18.031 -6.430 1.00 90.31 174 SER A N 1
ATOM 1294 C CA . SER A 1 174 ? 5.560 18.045 -5.036 1.00 90.31 174 SER A CA 1
ATOM 1295 C C . SER A 1 174 ? 6.552 16.910 -4.750 1.00 90.31 174 SER A C 1
ATOM 1297 O O . SER A 1 174 ? 6.638 15.911 -5.473 1.00 90.31 174 SER A O 1
ATOM 1299 N N . ARG A 1 175 ? 7.319 17.027 -3.657 1.00 89.06 175 ARG A N 1
ATOM 1300 C CA . ARG A 1 175 ? 8.262 15.972 -3.245 1.00 89.06 175 ARG A CA 1
ATOM 1301 C C . ARG A 1 175 ? 7.553 14.640 -2.983 1.00 89.06 175 ARG A C 1
ATOM 1303 O O . ARG A 1 175 ? 8.090 13.599 -3.349 1.00 89.06 175 ARG A O 1
ATOM 1310 N N . ILE A 1 176 ? 6.363 14.676 -2.378 1.00 86.94 176 ILE A N 1
ATOM 1311 C CA . ILE A 1 176 ? 5.565 13.475 -2.102 1.00 86.94 176 ILE A CA 1
ATOM 1312 C C . ILE A 1 176 ? 5.152 12.816 -3.417 1.00 86.94 176 ILE A C 1
ATOM 1314 O O . ILE A 1 176 ? 5.409 11.631 -3.578 1.00 86.94 176 ILE A O 1
ATOM 1318 N N . GLN A 1 177 ? 4.639 13.581 -4.386 1.00 87.19 177 GLN A N 1
ATOM 1319 C CA . GLN A 1 177 ? 4.239 13.063 -5.702 1.00 87.19 177 GLN A CA 1
ATOM 1320 C C . GLN A 1 177 ? 5.409 12.437 -6.471 1.00 87.19 177 GLN A C 1
ATOM 1322 O O . GLN A 1 177 ? 5.278 11.344 -7.019 1.00 87.19 177 GLN A O 1
ATOM 1327 N N . LYS A 1 178 ? 6.582 13.086 -6.465 1.00 90.12 178 LYS A N 1
ATOM 1328 C CA . LYS A 1 178 ? 7.798 12.561 -7.113 1.00 90.12 178 LYS A CA 1
ATOM 1329 C C . LYS A 1 178 ? 8.258 11.225 -6.528 1.00 90.12 178 LYS A C 1
ATOM 1331 O O . LYS A 1 178 ? 8.864 10.427 -7.234 1.00 90.12 178 LYS A O 1
ATOM 1336 N N . ILE A 1 179 ? 7.996 10.991 -5.243 1.00 88.50 179 ILE A N 1
ATOM 1337 C CA . ILE A 1 179 ? 8.400 9.773 -4.535 1.00 88.50 179 ILE A CA 1
ATOM 1338 C C . ILE A 1 179 ? 7.312 8.690 -4.612 1.00 88.50 179 ILE A C 1
ATOM 1340 O O . ILE A 1 179 ? 7.633 7.512 -4.773 1.00 88.50 179 ILE A O 1
ATOM 1344 N N . SER A 1 180 ? 6.037 9.056 -4.468 1.00 88.31 180 SER A N 1
ATOM 1345 C CA . SER A 1 180 ? 4.917 8.111 -4.448 1.00 88.31 180 SER A CA 1
ATOM 1346 C C . SER A 1 180 ? 4.562 7.601 -5.841 1.00 88.31 180 SER A C 1
ATOM 1348 O O . SER A 1 180 ? 4.309 6.408 -5.982 1.00 88.31 180 SER A O 1
ATOM 1350 N N . GLY A 1 181 ? 4.610 8.456 -6.868 1.00 89.31 181 GLY A N 1
ATOM 1351 C CA . GLY A 1 181 ? 4.247 8.107 -8.246 1.00 89.31 181 GLY A CA 1
ATOM 1352 C C . GLY A 1 181 ? 4.954 6.847 -8.760 1.00 89.31 181 GLY A C 1
ATOM 1353 O O . GLY A 1 181 ? 4.271 5.876 -9.091 1.00 89.31 181 GLY A O 1
ATOM 1354 N N . PRO A 1 182 ? 6.301 6.787 -8.736 1.00 90.19 182 PRO A N 1
ATOM 1355 C CA . PRO A 1 182 ? 7.034 5.597 -9.164 1.00 90.19 182 PRO A CA 1
ATOM 1356 C C . PRO A 1 182 ? 6.689 4.336 -8.358 1.00 90.19 182 PRO A C 1
ATOM 1358 O O . PRO A 1 182 ? 6.660 3.244 -8.916 1.00 90.19 182 PRO A O 1
ATOM 1361 N N . ARG A 1 183 ? 6.394 4.466 -7.055 1.00 89.50 183 ARG A N 1
ATOM 1362 C CA . ARG A 1 183 ? 6.022 3.326 -6.196 1.00 89.50 183 ARG A CA 1
ATOM 1363 C C . ARG A 1 183 ? 4.634 2.787 -6.519 1.00 89.50 183 ARG A C 1
ATOM 1365 O O . ARG A 1 183 ? 4.462 1.575 -6.576 1.00 89.50 183 ARG A O 1
ATOM 1372 N N . LEU A 1 184 ? 3.667 3.673 -6.751 1.00 91.06 184 LEU A N 1
ATOM 1373 C CA . LEU A 1 184 ? 2.314 3.292 -7.157 1.00 91.06 184 LEU A CA 1
ATOM 1374 C C . LEU A 1 184 ? 2.332 2.610 -8.525 1.00 91.06 184 LEU A C 1
ATOM 1376 O O . LEU A 1 184 ? 1.741 1.546 -8.688 1.00 91.06 184 LEU A O 1
ATOM 1380 N N . GLN A 1 185 ? 3.079 3.173 -9.476 1.00 90.56 185 GLN A N 1
ATOM 1381 C CA . GLN A 1 185 ? 3.272 2.571 -10.791 1.00 90.56 185 GLN A CA 1
ATOM 1382 C C . GLN A 1 185 ? 3.929 1.188 -10.678 1.00 90.56 185 GLN A C 1
ATOM 1384 O O . GLN A 1 185 ? 3.427 0.223 -11.249 1.00 90.56 185 GLN A O 1
ATOM 1389 N N . ALA A 1 186 ? 5.005 1.060 -9.895 1.00 88.50 186 ALA A N 1
ATOM 1390 C CA . ALA A 1 186 ? 5.644 -0.230 -9.655 1.00 88.50 186 ALA A CA 1
ATOM 1391 C C . ALA A 1 186 ? 4.679 -1.244 -9.022 1.00 88.50 186 ALA A C 1
ATOM 1393 O O . ALA A 1 186 ? 4.683 -2.403 -9.426 1.00 88.50 186 ALA A O 1
ATOM 1394 N N . SER A 1 187 ? 3.828 -0.825 -8.080 1.00 90.50 187 SER A N 1
ATOM 1395 C CA . SER A 1 187 ? 2.792 -1.696 -7.515 1.00 90.50 187 SER A CA 1
ATOM 1396 C C . SER A 1 187 ? 1.824 -2.180 -8.593 1.00 90.50 187 SER A C 1
ATOM 1398 O O . SER A 1 187 ? 1.519 -3.363 -8.652 1.00 90.50 187 SER A O 1
ATOM 1400 N N . TRP A 1 188 ? 1.371 -1.278 -9.468 1.00 90.06 188 TRP A N 1
ATOM 1401 C CA . TRP A 1 188 ? 0.384 -1.584 -10.506 1.00 90.06 188 TRP A CA 1
ATOM 1402 C C . TRP A 1 188 ? 0.895 -2.540 -11.584 1.00 90.06 188 TRP A C 1
ATOM 1404 O O . TRP A 1 188 ? 0.128 -3.326 -12.125 1.00 90.06 188 TRP A O 1
ATOM 1414 N N . ILE A 1 189 ? 2.185 -2.465 -11.905 1.00 88.94 189 ILE A N 1
ATOM 1415 C CA . ILE A 1 189 ? 2.798 -3.306 -12.940 1.00 88.94 189 ILE A CA 1
ATOM 1416 C C . ILE A 1 189 ? 3.229 -4.664 -12.389 1.00 88.94 189 ILE A C 1
ATOM 1418 O O . ILE A 1 189 ? 3.139 -5.660 -13.100 1.00 88.94 189 ILE A O 1
ATOM 1422 N N . ASN A 1 190 ? 3.720 -4.714 -11.148 1.00 84.69 190 ASN A N 1
ATOM 1423 C CA . ASN A 1 190 ? 4.346 -5.925 -10.617 1.00 84.69 190 ASN A CA 1
ATOM 1424 C C . ASN A 1 190 ? 3.393 -6.811 -9.806 1.00 84.69 190 ASN A C 1
ATOM 1426 O O . ASN A 1 190 ? 3.696 -7.988 -9.622 1.00 84.69 190 ASN A O 1
ATOM 1430 N N . LEU A 1 191 ? 2.274 -6.280 -9.299 1.00 87.88 191 LEU A N 1
ATOM 1431 C CA . LEU A 1 191 ? 1.322 -7.062 -8.511 1.00 87.88 191 LEU A CA 1
ATOM 1432 C C . LEU A 1 191 ? 0.018 -7.296 -9.288 1.00 87.88 191 LEU A C 1
ATOM 1434 O O . LEU A 1 191 ? -0.623 -6.329 -9.704 1.00 87.88 191 LEU A O 1
ATOM 1438 N N . PRO A 1 192 ? -0.431 -8.559 -9.437 1.00 89.81 192 PRO A N 1
ATOM 1439 C CA . PRO A 1 192 ? -1.746 -8.862 -9.985 1.00 89.81 192 PRO A CA 1
ATOM 1440 C C . PRO A 1 192 ? -2.816 -8.507 -8.946 1.00 89.81 192 PRO A C 1
ATOM 1442 O O . PRO A 1 192 ? -3.194 -9.321 -8.103 1.00 89.81 192 PRO A O 1
ATOM 1445 N N . HIS A 1 193 ? -3.271 -7.256 -8.963 1.00 92.81 193 HIS A N 1
ATOM 1446 C CA . HIS A 1 193 ? -4.293 -6.789 -8.037 1.00 92.81 193 HIS A CA 1
ATOM 1447 C C . HIS A 1 193 ? -5.643 -7.450 -8.334 1.00 92.81 193 HIS A C 1
ATOM 1449 O O . HIS A 1 193 ? -6.150 -7.392 -9.453 1.00 92.81 193 HIS A O 1
ATOM 1455 N N . VAL A 1 194 ? -6.256 -8.017 -7.297 1.00 94.19 194 VAL A N 1
ATOM 1456 C CA . VAL A 1 194 ? -7.653 -8.456 -7.301 1.00 94.19 194 VAL A CA 1
ATOM 1457 C C . VAL A 1 194 ? -8.385 -7.653 -6.236 1.00 94.19 194 VAL A C 1
ATOM 1459 O O . VAL A 1 194 ? -7.847 -7.416 -5.154 1.00 94.19 194 VAL A O 1
ATOM 1462 N N . THR A 1 195 ? -9.600 -7.208 -6.546 1.00 94.00 195 THR A N 1
ATOM 1463 C CA . THR A 1 195 ? -10.443 -6.466 -5.605 1.00 94.00 195 THR A CA 1
ATOM 1464 C C . THR A 1 195 ? -11.658 -7.302 -5.235 1.00 94.00 195 THR A C 1
ATOM 1466 O O . THR A 1 195 ? -12.305 -7.895 -6.094 1.00 94.00 195 THR A O 1
ATOM 1469 N N . GLN A 1 196 ? -11.956 -7.356 -3.939 1.00 93.75 196 GLN A N 1
ATOM 1470 C CA . GLN A 1 196 ? -13.142 -8.002 -3.393 1.00 93.75 196 GLN A CA 1
ATOM 1471 C C . GLN A 1 196 ? -13.847 -7.008 -2.475 1.00 93.75 196 GLN A C 1
ATOM 1473 O O . GLN A 1 196 ? -13.199 -6.294 -1.710 1.00 93.75 196 GLN A O 1
ATOM 1478 N N . HIS A 1 197 ? -15.172 -6.978 -2.564 1.00 95.25 197 HIS A N 1
ATOM 1479 C CA . HIS A 1 197 ? -16.028 -6.118 -1.759 1.00 95.25 197 HIS A CA 1
ATOM 1480 C C . HIS A 1 197 ? -17.029 -6.989 -1.009 1.00 95.25 197 HIS A C 1
ATOM 1482 O O . HIS A 1 197 ? -17.510 -7.982 -1.552 1.00 95.25 197 HIS A O 1
ATOM 1488 N N . ASP A 1 198 ? -17.326 -6.610 0.227 1.00 96.06 198 ASP A N 1
ATOM 1489 C CA . ASP A 1 198 ? -18.325 -7.268 1.062 1.00 96.06 198 ASP A CA 1
ATOM 1490 C C . ASP A 1 198 ? -18.919 -6.250 2.047 1.00 96.06 198 ASP A C 1
ATOM 1492 O O . ASP A 1 198 ? -18.368 -5.159 2.240 1.00 96.06 198 ASP A O 1
ATOM 1496 N N . LEU A 1 199 ? -20.043 -6.599 2.663 1.00 96.19 199 LEU A N 1
ATOM 1497 C CA . LEU A 1 199 ? -20.727 -5.790 3.662 1.00 96.19 199 LEU A CA 1
ATOM 1498 C C . LEU A 1 199 ? -20.612 -6.446 5.038 1.00 96.19 199 LEU A C 1
ATOM 1500 O O . LEU A 1 199 ? -20.825 -7.643 5.200 1.00 96.19 199 LEU A O 1
ATOM 1504 N N . ALA A 1 200 ? -20.325 -5.635 6.053 1.00 94.31 200 ALA A N 1
ATOM 1505 C CA . ALA A 1 200 ? -20.296 -6.072 7.442 1.00 94.31 200 ALA A CA 1
ATOM 1506 C C . ALA A 1 200 ? -21.300 -5.262 8.264 1.00 94.31 200 ALA A C 1
ATOM 1508 O O . ALA A 1 200 ? -21.244 -4.031 8.287 1.00 94.31 200 ALA A O 1
ATOM 1509 N N . ASP A 1 201 ? -22.195 -5.953 8.969 1.00 96.44 201 ASP A N 1
ATOM 1510 C CA . ASP A 1 201 ? -23.043 -5.319 9.975 1.00 96.44 201 ASP A CA 1
ATOM 1511 C C . ASP A 1 201 ? -22.202 -4.968 11.212 1.00 96.44 201 ASP A C 1
ATOM 1513 O O . ASP A 1 201 ? -21.620 -5.833 11.871 1.00 96.44 201 ASP A O 1
ATOM 1517 N N . ILE A 1 202 ? -22.137 -3.673 11.526 1.00 96.44 202 ILE A N 1
ATOM 1518 C CA . ILE A 1 202 ? -21.388 -3.131 12.664 1.00 96.44 202 ILE A CA 1
ATOM 1519 C C . ILE A 1 202 ? -22.295 -2.655 13.807 1.00 96.44 202 ILE A C 1
ATOM 1521 O O . ILE A 1 202 ? -21.812 -1.999 14.729 1.00 96.44 202 ILE A O 1
ATOM 1525 N N . THR A 1 203 ? -23.589 -2.985 13.796 1.00 97.62 203 THR A N 1
ATOM 1526 C CA . THR A 1 203 ? -24.579 -2.501 14.776 1.00 97.62 203 THR A CA 1
ATOM 1527 C C . THR A 1 203 ? -24.144 -2.767 16.218 1.00 97.62 203 THR A C 1
ATOM 1529 O O . THR A 1 203 ? -24.105 -1.855 17.048 1.00 97.62 203 THR A O 1
ATOM 1532 N N . THR A 1 204 ? -23.737 -4.001 16.531 1.00 96.50 204 THR A N 1
ATOM 1533 C CA . THR A 1 204 ? -23.284 -4.369 17.883 1.00 96.50 204 THR A CA 1
ATOM 1534 C C . THR A 1 204 ? -21.965 -3.690 18.259 1.00 96.50 204 THR A C 1
ATOM 1536 O O . THR A 1 204 ? -21.774 -3.292 19.410 1.00 96.50 204 THR A O 1
ATOM 1539 N N . LEU A 1 205 ? -21.055 -3.527 17.294 1.00 95.62 205 LEU A N 1
ATOM 1540 C CA . LEU A 1 205 ? -19.784 -2.832 17.495 1.00 95.62 205 LEU A CA 1
ATOM 1541 C C . LEU A 1 205 ? -20.029 -1.361 17.833 1.00 95.62 205 LEU A C 1
ATOM 1543 O O . LEU A 1 205 ? -19.422 -0.841 18.769 1.00 95.62 205 LEU A O 1
ATOM 1547 N N . GLU A 1 206 ? -20.945 -0.705 17.124 1.00 96.00 206 GLU A N 1
ATOM 1548 C CA . GLU A 1 206 ? -21.271 0.699 17.349 1.00 96.00 206 GLU A CA 1
ATOM 1549 C C . GLU A 1 206 ? -21.998 0.941 18.665 1.00 96.00 206 GLU A C 1
ATOM 1551 O O . GLU A 1 206 ? -21.638 1.869 19.395 1.00 96.00 206 GLU A O 1
ATOM 1556 N N . ALA A 1 207 ? -22.936 0.064 19.034 1.00 96.25 207 ALA A N 1
ATOM 1557 C CA . ALA A 1 207 ? -23.535 0.086 20.364 1.00 96.25 207 ALA A CA 1
ATOM 1558 C C . ALA A 1 207 ? -22.447 -0.004 21.448 1.00 96.25 207 ALA A C 1
ATOM 1560 O O . ALA A 1 207 ? -22.380 0.836 22.352 1.00 96.25 207 ALA A O 1
ATOM 1561 N N . LYS A 1 208 ? -21.506 -0.948 21.297 1.00 95.25 208 LYS A N 1
ATOM 1562 C CA . LYS A 1 208 ? -20.414 -1.126 22.258 1.00 95.25 208 LYS A CA 1
ATOM 1563 C C . LYS A 1 208 ? -19.455 0.060 22.296 1.00 95.25 208 LYS A C 1
ATOM 1565 O O . LYS A 1 208 ? -18.997 0.459 23.369 1.00 95.25 208 LYS A O 1
ATOM 1570 N N . ARG A 1 209 ? -19.146 0.656 21.143 1.00 95.25 209 ARG A N 1
ATOM 1571 C CA . ARG A 1 209 ? -18.343 1.881 21.072 1.00 95.25 209 ARG A CA 1
ATOM 1572 C C . ARG A 1 209 ? -19.046 3.031 21.788 1.00 95.25 209 ARG A C 1
ATOM 1574 O O . ARG A 1 209 ? -18.376 3.774 22.502 1.00 95.25 209 ARG A O 1
ATOM 1581 N N . GLY A 1 210 ? -20.364 3.158 21.631 1.00 94.56 210 GLY A N 1
ATOM 1582 C CA . GLY A 1 210 ? -21.196 4.138 22.330 1.00 94.56 210 GLY A CA 1
ATOM 1583 C C . GLY A 1 210 ? -21.046 4.052 23.849 1.00 94.56 210 GLY A C 1
ATOM 1584 O O . GLY A 1 210 ? -20.717 5.056 24.482 1.00 94.56 210 GLY A O 1
ATOM 1585 N N . GLU A 1 211 ? -21.173 2.847 24.412 1.00 95.38 211 GLU A N 1
ATOM 1586 C CA . GLU A 1 211 ? -20.964 2.584 25.846 1.00 95.38 211 GLU A CA 1
ATOM 1587 C C . GLU A 1 211 ? -19.556 2.988 26.318 1.00 95.38 211 GLU A C 1
ATOM 1589 O O . GLU A 1 211 ? -19.384 3.607 27.368 1.00 95.38 211 GLU A O 1
ATOM 1594 N N . LEU A 1 212 ? -18.527 2.660 25.530 1.00 95.12 212 LEU A N 1
ATOM 1595 C CA . LEU A 1 212 ? -17.125 2.894 25.889 1.00 95.12 212 LEU A CA 1
ATOM 1596 C C . LEU A 1 212 ? -16.664 4.341 25.668 1.00 95.12 212 LEU A C 1
ATOM 1598 O O . LEU A 1 212 ? -15.647 4.755 26.234 1.00 95.12 212 LEU A O 1
ATOM 1602 N N . LYS A 1 213 ? -17.397 5.127 24.871 1.00 93.00 213 LYS A N 1
ATOM 1603 C CA . LYS A 1 213 ? -17.019 6.494 24.492 1.00 93.00 213 LYS A CA 1
ATOM 1604 C C . LYS A 1 213 ? -16.929 7.426 25.699 1.00 93.00 213 LYS A C 1
ATOM 1606 O O . LYS A 1 213 ? -15.987 8.210 25.779 1.00 93.00 213 LYS A O 1
ATOM 1611 N N . GLY A 1 214 ? -17.873 7.335 26.638 1.00 93.12 214 GLY A N 1
ATOM 1612 C CA . GLY A 1 214 ? -17.880 8.143 27.865 1.00 93.12 214 GLY A CA 1
ATOM 1613 C C . GLY A 1 214 ? -16.639 7.898 28.737 1.00 93.12 214 GLY A C 1
ATOM 1614 O O . GLY A 1 214 ? -15.857 8.830 28.947 1.00 93.12 214 GLY A O 1
ATOM 1615 N N . PRO A 1 215 ? -16.392 6.646 29.172 1.00 93.81 215 PRO A N 1
ATOM 1616 C CA . PRO A 1 215 ? -15.191 6.278 29.924 1.00 93.81 215 PRO A CA 1
ATOM 1617 C C . PRO A 1 215 ? -13.876 6.597 29.198 1.00 93.81 215 PRO A C 1
ATOM 1619 O O . PRO A 1 215 ? -12.903 7.001 29.831 1.00 93.81 215 PRO A O 1
ATOM 1622 N N . ALA A 1 216 ? -13.823 6.436 27.871 1.00 93.44 216 ALA A N 1
ATOM 1623 C CA . ALA A 1 216 ? -12.645 6.792 27.080 1.00 93.44 216 ALA A CA 1
ATOM 1624 C C . ALA A 1 216 ? -12.398 8.308 27.069 1.00 93.44 216 ALA A C 1
ATOM 1626 O O . ALA A 1 216 ? -11.270 8.744 27.304 1.00 93.44 216 ALA A O 1
ATOM 1627 N N . LYS A 1 217 ? -13.455 9.110 26.886 1.00 94.12 217 LYS A N 1
ATOM 1628 C CA . LYS A 1 217 ? -13.375 10.576 26.898 1.00 94.12 217 LYS A CA 1
ATOM 1629 C C . LYS A 1 217 ? -12.919 11.113 28.255 1.00 94.12 217 LYS A C 1
ATOM 1631 O O . LYS A 1 217 ? -12.126 12.047 28.284 1.00 94.12 217 LYS A O 1
ATOM 1636 N N . ALA A 1 218 ? -13.347 10.500 29.360 1.00 95.12 218 ALA A N 1
ATOM 1637 C CA . ALA A 1 218 ? -12.876 10.853 30.704 1.00 95.12 218 ALA A CA 1
ATOM 1638 C C . ALA A 1 218 ? -11.356 10.657 30.880 1.00 95.12 218 ALA A C 1
ATOM 1640 O O . ALA A 1 218 ? -10.738 11.330 31.696 1.00 95.12 218 ALA A O 1
ATOM 1641 N N . ARG A 1 219 ? -10.743 9.774 30.080 1.00 95.12 219 ARG A N 1
ATOM 1642 C CA . ARG A 1 219 ? -9.287 9.566 30.012 1.00 95.12 219 ARG A CA 1
ATOM 1643 C C . ARG A 1 219 ? -8.603 10.379 28.904 1.00 95.12 219 ARG A C 1
ATOM 1645 O O . ARG A 1 219 ? -7.438 10.135 28.618 1.00 95.12 219 ARG A O 1
ATOM 1652 N N . GLY A 1 220 ? -9.316 11.293 28.243 1.00 93.69 220 GLY A N 1
ATOM 1653 C CA . GLY A 1 220 ? -8.793 12.087 27.125 1.00 93.69 220 GLY A CA 1
ATOM 1654 C C . GLY A 1 220 ? -8.619 11.314 25.812 1.00 93.69 220 GLY A C 1
ATOM 1655 O O . GLY A 1 220 ? -7.960 11.805 24.901 1.00 93.69 220 GLY A O 1
ATOM 1656 N N . ILE A 1 221 ? -9.196 10.114 25.686 1.00 93.62 221 ILE A N 1
ATOM 1657 C CA . ILE A 1 221 ? -9.032 9.250 24.509 1.00 93.62 221 ILE A CA 1
ATOM 1658 C C . ILE A 1 221 ? -10.226 9.420 23.565 1.00 93.62 221 ILE A C 1
ATOM 1660 O O . ILE A 1 221 ? -11.377 9.201 23.953 1.00 93.62 221 ILE A O 1
ATOM 1664 N N . SER A 1 222 ? -9.950 9.751 22.300 1.00 89.44 222 SER A N 1
ATOM 1665 C CA . SER A 1 222 ? -10.961 9.753 21.238 1.00 89.44 222 SER A CA 1
ATOM 1666 C C . SER A 1 222 ? -11.168 8.339 20.699 1.00 89.44 222 SER A C 1
ATOM 1668 O O . SER A 1 222 ? -10.257 7.742 20.128 1.00 89.44 222 SER A O 1
ATOM 1670 N N . LEU A 1 223 ? -12.370 7.793 20.893 1.00 92.25 223 LEU A N 1
ATOM 1671 C CA . LEU A 1 223 ? -12.705 6.436 20.473 1.00 92.25 223 LEU A CA 1
ATOM 1672 C C . LEU A 1 223 ? -13.482 6.443 19.147 1.00 92.25 223 LEU A C 1
ATOM 1674 O O . LEU A 1 223 ? -14.698 6.678 19.109 1.00 92.25 223 LEU A O 1
ATOM 1678 N N . THR A 1 224 ? -12.761 6.174 18.058 1.00 92.56 224 THR A N 1
ATOM 1679 C CA . THR A 1 224 ? -13.296 6.083 16.692 1.00 92.56 224 THR A CA 1
ATOM 1680 C C . THR A 1 224 ? -13.542 4.623 16.283 1.00 92.56 224 THR A C 1
ATOM 1682 O O . THR A 1 224 ? -12.923 3.718 16.852 1.00 92.56 224 THR A O 1
ATOM 1685 N N . PRO A 1 225 ? -14.419 4.360 15.293 1.00 93.50 225 PRO A N 1
ATOM 1686 C CA . PRO A 1 225 ? -14.621 3.010 14.753 1.00 93.50 225 PRO A CA 1
ATOM 1687 C C . PRO A 1 225 ? -13.329 2.384 14.204 1.00 93.50 225 PRO A C 1
ATOM 1689 O O . PRO A 1 225 ? -13.103 1.186 14.357 1.00 93.50 225 PRO A O 1
ATOM 1692 N N . LEU A 1 226 ? -12.432 3.213 13.654 1.00 92.62 226 LEU A N 1
ATOM 1693 C CA . LEU A 1 226 ? -11.150 2.802 13.077 1.00 92.62 226 LEU A CA 1
ATOM 1694 C C . LEU A 1 226 ? -10.316 1.921 14.020 1.00 92.62 226 LEU A C 1
ATOM 1696 O O . LEU A 1 226 ? -9.726 0.942 13.576 1.00 92.62 226 LEU A O 1
ATOM 1700 N N . VAL A 1 227 ? -10.299 2.209 15.326 1.00 92.06 227 VAL A N 1
ATOM 1701 C CA . VAL A 1 227 ? -9.525 1.418 16.303 1.00 92.06 227 VAL A CA 1
ATOM 1702 C C . VAL A 1 227 ? -10.044 -0.022 16.400 1.00 92.06 227 VAL A C 1
ATOM 1704 O O . VAL A 1 227 ? -9.261 -0.964 16.533 1.00 92.06 227 VAL A O 1
ATOM 1707 N N . PHE A 1 228 ? -11.362 -0.211 16.305 1.00 94.44 228 PHE A N 1
ATOM 1708 C CA . PHE A 1 228 ? -11.971 -1.541 16.302 1.00 94.44 228 PHE A CA 1
ATOM 1709 C C . PHE A 1 228 ? -11.676 -2.277 14.998 1.00 94.44 228 PHE A C 1
ATOM 1711 O O . PHE A 1 228 ? -11.347 -3.461 15.042 1.00 94.44 228 PHE A O 1
ATOM 1718 N N . ILE A 1 229 ? -11.719 -1.566 13.867 1.00 94.44 229 ILE A N 1
ATOM 1719 C CA . ILE A 1 229 ? -11.378 -2.111 12.547 1.00 94.44 229 ILE A CA 1
ATOM 1720 C C . ILE A 1 229 ? -9.922 -2.590 12.536 1.00 94.44 229 ILE A C 1
ATOM 1722 O O . ILE A 1 229 ? -9.670 -3.748 12.225 1.00 94.44 229 ILE A O 1
ATOM 1726 N N . ILE A 1 230 ? -8.971 -1.764 12.985 1.00 94.62 230 ILE A N 1
ATOM 1727 C CA . ILE A 1 230 ? -7.551 -2.144 13.093 1.00 94.62 230 ILE A CA 1
ATOM 1728 C C . ILE A 1 230 ? -7.394 -3.396 13.966 1.00 94.62 230 ILE A C 1
ATOM 1730 O O . ILE A 1 230 ? -6.698 -4.340 13.588 1.00 94.62 230 ILE A O 1
ATOM 1734 N N . LYS A 1 231 ? -8.074 -3.454 15.118 1.00 94.69 231 LYS A N 1
ATOM 1735 C CA . LYS A 1 231 ? -8.024 -4.624 16.008 1.00 94.69 231 LYS A CA 1
ATOM 1736 C C . LYS A 1 231 ? -8.595 -5.886 15.350 1.00 94.69 231 LYS A C 1
ATOM 1738 O O . LYS A 1 231 ? -8.030 -6.966 15.538 1.00 94.69 231 LYS A O 1
ATOM 1743 N N . ALA A 1 232 ? -9.673 -5.759 14.577 1.00 95.38 232 ALA A N 1
ATOM 1744 C CA . ALA A 1 232 ? -10.248 -6.853 13.800 1.00 95.38 232 ALA A CA 1
ATOM 1745 C C . ALA A 1 232 ? -9.284 -7.323 12.697 1.00 95.38 232 ALA A C 1
ATOM 1747 O O . ALA A 1 232 ? -9.022 -8.521 12.598 1.00 95.38 232 ALA A O 1
ATOM 1748 N N . CYS A 1 233 ? -8.660 -6.399 11.958 1.00 95.62 233 CYS A N 1
ATOM 1749 C CA . CYS A 1 233 ? -7.640 -6.714 10.957 1.00 95.62 233 CYS A CA 1
ATOM 1750 C C . CYS A 1 233 ? -6.463 -7.485 11.569 1.00 95.62 233 CYS A C 1
ATOM 1752 O O . CYS A 1 233 ? -6.072 -8.514 11.032 1.00 95.62 233 CYS A O 1
ATOM 1754 N N . ILE A 1 234 ? -5.937 -7.069 12.730 1.00 96.31 234 ILE A N 1
ATOM 1755 C CA . ILE A 1 234 ? -4.856 -7.810 13.412 1.00 96.31 234 ILE A CA 1
ATOM 1756 C C . ILE A 1 234 ? -5.294 -9.238 13.746 1.00 96.31 234 ILE A C 1
ATOM 1758 O O . ILE A 1 234 ? -4.507 -10.176 13.608 1.00 96.31 234 ILE A O 1
ATOM 1762 N N . ARG A 1 235 ? -6.539 -9.427 14.204 1.00 96.62 235 ARG A N 1
ATOM 1763 C CA . ARG A 1 235 ? -7.055 -10.765 14.506 1.00 96.62 235 ARG A CA 1
ATOM 1764 C C . ARG A 1 235 ? -7.131 -11.626 13.244 1.00 96.62 235 ARG A C 1
ATOM 1766 O O . ARG A 1 235 ? -6.653 -12.756 13.294 1.00 96.62 235 ARG A O 1
ATOM 1773 N N . ALA A 1 236 ? -7.634 -11.072 12.142 1.00 96.00 236 ALA A N 1
ATOM 1774 C CA . ALA A 1 236 ? -7.694 -11.749 10.850 1.00 96.00 236 ALA A CA 1
ATOM 1775 C C . ALA A 1 236 ? -6.293 -12.103 10.323 1.00 96.00 236 ALA A C 1
ATOM 1777 O O . ALA A 1 236 ? -6.047 -13.244 9.954 1.00 96.00 236 ALA A O 1
ATOM 1778 N N . LEU A 1 237 ? -5.326 -11.182 10.383 1.00 96.44 237 LEU A N 1
ATOM 1779 C CA . LEU A 1 237 ? -3.947 -11.437 9.941 1.00 96.44 237 LEU A CA 1
ATOM 1780 C C . LEU A 1 237 ? -3.226 -12.507 10.779 1.00 96.44 237 LEU A C 1
ATOM 1782 O O . LEU A 1 237 ? -2.292 -13.143 10.293 1.00 96.44 237 LEU A O 1
ATOM 1786 N N . LYS A 1 238 ? -3.622 -12.701 12.044 1.00 96.19 238 LYS A N 1
ATOM 1787 C CA . LYS A 1 238 ? -3.121 -13.799 12.890 1.00 96.19 238 LYS A CA 1
ATOM 1788 C C . LYS A 1 238 ? -3.713 -15.151 12.503 1.00 96.19 238 LYS A C 1
ATOM 1790 O O . LYS A 1 238 ? -3.036 -16.162 12.641 1.00 96.19 238 LYS A O 1
ATOM 1795 N N . GLU A 1 239 ? -4.969 -15.165 12.075 1.00 97.25 239 GLU A N 1
ATOM 1796 C CA . GLU A 1 239 ? -5.680 -16.372 11.648 1.00 97.25 239 GLU A CA 1
ATOM 1797 C C . GLU A 1 239 ? -5.275 -16.801 10.231 1.00 97.25 239 GLU A C 1
ATOM 1799 O O . GLU A 1 239 ? -5.077 -17.986 9.977 1.00 97.25 239 GLU A O 1
ATOM 1804 N N . TYR A 1 240 ? -5.044 -15.830 9.344 1.00 96.56 240 TYR A N 1
ATOM 1805 C CA . TYR A 1 240 ? -4.670 -16.027 7.943 1.00 96.56 240 TYR A CA 1
ATOM 1806 C C . TYR A 1 240 ? -3.258 -15.476 7.664 1.00 96.56 240 TYR A C 1
ATOM 1808 O O . TYR A 1 240 ? -3.100 -14.445 7.004 1.00 96.56 240 TYR A O 1
ATOM 1816 N N . PRO A 1 241 ? -2.189 -16.156 8.123 1.00 95.69 241 PRO A N 1
ATOM 1817 C CA . PRO A 1 241 ? -0.823 -15.625 8.087 1.00 95.69 241 PRO A CA 1
ATOM 1818 C C . PRO A 1 241 ? -0.269 -15.412 6.672 1.00 95.69 241 PRO A C 1
ATOM 1820 O O . PRO A 1 241 ? 0.625 -14.589 6.492 1.00 95.69 241 PRO A O 1
ATOM 1823 N N . LYS A 1 242 ? -0.815 -16.103 5.659 1.00 95.88 242 LYS A N 1
ATOM 1824 C CA . LYS A 1 242 ? -0.458 -15.892 4.244 1.00 95.88 242 LYS A CA 1
ATOM 1825 C C . LYS A 1 242 ? -0.767 -14.469 3.767 1.00 95.88 242 LYS A C 1
ATOM 1827 O O . LYS A 1 242 ? -0.024 -13.938 2.954 1.00 95.88 242 LYS A O 1
ATOM 1832 N N . VAL A 1 243 ? -1.818 -13.839 4.300 1.00 94.12 243 VAL A N 1
ATOM 1833 C CA . VAL A 1 243 ? -2.203 -12.458 3.953 1.00 94.12 243 VAL A CA 1
ATOM 1834 C C . VAL A 1 243 ? -1.198 -11.444 4.517 1.00 94.12 243 VAL A C 1
ATOM 1836 O O . VAL A 1 243 ? -0.991 -10.384 3.939 1.00 94.12 243 VAL A O 1
ATOM 1839 N N . ASN A 1 244 ? -0.516 -11.787 5.615 1.00 96.31 244 ASN A N 1
ATOM 1840 C CA . ASN A 1 244 ? 0.557 -10.984 6.206 1.00 96.31 244 ASN A CA 1
ATOM 1841 C C . ASN A 1 244 ? 1.957 -11.407 5.719 1.00 96.31 244 ASN A C 1
ATOM 1843 O O . ASN A 1 244 ? 2.948 -11.110 6.384 1.00 96.31 244 ASN A O 1
ATOM 1847 N N . ALA A 1 245 ? 2.078 -12.144 4.616 1.00 96.25 245 ALA A N 1
ATOM 1848 C CA . ALA A 1 245 ? 3.369 -12.594 4.102 1.00 96.25 245 ALA A CA 1
ATOM 1849 C C . ALA A 1 245 ? 3.892 -11.677 2.980 1.00 96.25 245 ALA A C 1
ATOM 1851 O O . ALA A 1 245 ? 3.220 -10.740 2.547 1.00 96.25 245 ALA A O 1
ATOM 1852 N N . SER A 1 246 ? 5.130 -11.897 2.550 1.00 94.94 246 SER A N 1
ATOM 1853 C CA . SER A 1 246 ? 5.732 -11.227 1.391 1.00 94.94 246 SER A CA 1
ATOM 1854 C C . SER A 1 246 ? 6.496 -12.240 0.553 1.00 94.94 246 SER A C 1
ATOM 1856 O O . SER A 1 246 ? 7.070 -13.170 1.107 1.00 94.94 246 SER A O 1
ATOM 1858 N N . LEU A 1 247 ? 6.527 -12.060 -0.764 1.00 92.50 247 LEU A N 1
ATOM 1859 C CA . LEU A 1 247 ? 7.402 -12.849 -1.630 1.00 92.50 247 LEU A CA 1
ATOM 1860 C C . LEU A 1 247 ? 8.854 -12.387 -1.457 1.00 92.50 247 LEU A C 1
ATOM 1862 O O . LEU A 1 247 ? 9.104 -11.193 -1.275 1.00 92.50 247 LEU A O 1
ATOM 1866 N N . SER A 1 248 ? 9.794 -13.331 -1.471 1.00 92.69 248 SER A N 1
ATOM 1867 C CA . SER A 1 248 ? 11.227 -13.034 -1.531 1.00 92.69 248 SER A CA 1
ATOM 1868 C C . SER A 1 248 ? 11.603 -12.400 -2.874 1.00 92.69 248 SER A C 1
ATOM 1870 O O . SER A 1 248 ? 10.877 -12.522 -3.858 1.00 92.69 248 SER A O 1
ATOM 1872 N N . GLU A 1 249 ? 12.747 -11.714 -2.923 1.00 87.25 249 GLU A N 1
ATOM 1873 C CA . GLU A 1 249 ? 13.212 -11.014 -4.134 1.00 87.25 249 GLU A CA 1
ATOM 1874 C C . GLU A 1 249 ? 13.445 -11.960 -5.324 1.00 87.25 249 GLU A C 1
ATOM 1876 O O . GLU A 1 249 ? 13.218 -11.578 -6.469 1.00 87.25 249 GLU A O 1
ATOM 1881 N N . ASP A 1 250 ? 13.846 -13.203 -5.056 1.00 90.00 250 ASP A N 1
ATOM 1882 C CA . ASP A 1 250 ? 14.002 -14.269 -6.054 1.00 90.00 250 ASP A CA 1
ATOM 1883 C C . ASP A 1 250 ? 12.667 -14.916 -6.472 1.00 90.00 250 ASP A C 1
ATOM 1885 O O . ASP A 1 250 ? 12.639 -15.722 -7.396 1.00 90.00 250 ASP A O 1
ATOM 1889 N N . SER A 1 251 ? 11.550 -14.542 -5.836 1.00 85.69 251 SER A N 1
ATOM 1890 C CA . SER A 1 251 ? 10.221 -15.140 -6.026 1.00 85.69 251 SER A CA 1
ATOM 1891 C C . SER A 1 251 ? 10.145 -16.650 -5.745 1.00 85.69 251 SER A C 1
ATOM 1893 O O . SER A 1 251 ? 9.164 -17.290 -6.121 1.00 85.69 251 SER A O 1
ATOM 1895 N N . GLU A 1 252 ? 11.133 -17.226 -5.051 1.00 93.12 252 GLU A N 1
ATOM 1896 C CA . GLU A 1 252 ? 11.174 -18.664 -4.740 1.00 93.12 252 GLU A CA 1
ATOM 1897 C C . GLU A 1 252 ? 10.584 -18.996 -3.362 1.00 93.12 252 GLU A C 1
ATOM 1899 O O . GLU A 1 252 ? 10.215 -20.140 -3.092 1.00 93.12 252 GLU A O 1
ATOM 1904 N N . SER A 1 253 ? 10.478 -18.005 -2.473 1.00 95.31 253 SER A N 1
ATOM 1905 C CA . SER A 1 253 ? 10.080 -18.196 -1.079 1.00 95.31 253 SER A CA 1
ATOM 1906 C C . SER A 1 253 ? 8.977 -17.235 -0.633 1.00 95.31 253 SER A C 1
ATOM 1908 O O . SER A 1 253 ? 8.869 -16.089 -1.070 1.00 95.31 253 SER A O 1
ATOM 1910 N N . MET A 1 254 ? 8.164 -17.702 0.318 1.00 95.81 254 MET A N 1
ATOM 1911 C CA . MET A 1 254 ? 7.179 -16.884 1.026 1.00 95.81 254 MET A CA 1
ATOM 1912 C C . MET A 1 254 ? 7.701 -16.539 2.424 1.00 95.81 254 MET A C 1
ATOM 1914 O O . MET A 1 254 ? 7.934 -17.420 3.251 1.00 95.81 254 MET A O 1
ATOM 1918 N N . VAL A 1 255 ? 7.849 -15.249 2.708 1.00 96.94 255 VAL A N 1
ATOM 1919 C CA . VAL A 1 255 ? 8.333 -14.713 3.981 1.00 96.94 255 VAL A CA 1
ATOM 1920 C C . VAL A 1 255 ? 7.153 -14.462 4.917 1.00 96.94 255 VAL A C 1
ATOM 1922 O O . VAL A 1 255 ? 6.427 -13.474 4.782 1.00 96.94 255 VAL A O 1
ATOM 1925 N N . TYR A 1 256 ? 6.971 -15.347 5.897 1.00 97.06 256 TYR A N 1
ATOM 1926 C CA . TYR A 1 256 ? 5.978 -15.174 6.957 1.00 97.06 256 TYR A CA 1
ATOM 1927 C C . TYR A 1 256 ? 6.513 -14.264 8.062 1.00 97.06 256 TYR A C 1
ATOM 1929 O O . TYR A 1 256 ? 7.581 -14.497 8.625 1.00 97.06 256 TYR A O 1
ATOM 1937 N N . LYS A 1 257 ? 5.745 -13.226 8.397 1.00 95.94 257 LYS A N 1
ATOM 1938 C CA . LYS A 1 257 ? 6.110 -12.239 9.416 1.00 95.94 257 LYS A CA 1
ATOM 1939 C C . LYS A 1 257 ? 5.367 -12.541 10.718 1.00 95.94 257 LYS A C 1
ATOM 1941 O O . LYS A 1 257 ? 4.142 -12.644 10.729 1.00 95.94 257 LYS A O 1
ATOM 1946 N N . HIS A 1 258 ? 6.104 -12.640 11.826 1.00 94.69 258 HIS A N 1
ATOM 1947 C CA . HIS A 1 258 ? 5.556 -12.831 13.182 1.00 94.69 258 HIS A CA 1
ATOM 1948 C C . HIS A 1 258 ? 5.302 -11.505 13.919 1.00 94.69 258 HIS A C 1
ATOM 1950 O O . HIS A 1 258 ? 5.294 -11.440 15.146 1.00 94.69 258 HIS A O 1
ATOM 1956 N N . TYR A 1 259 ? 5.108 -10.440 13.149 1.00 95.25 259 TYR A N 1
ATOM 1957 C CA . TYR A 1 259 ? 4.764 -9.104 13.607 1.00 95.25 259 TYR A CA 1
ATOM 1958 C C . TYR A 1 259 ? 3.655 -8.540 12.713 1.00 95.25 259 TYR A C 1
ATOM 1960 O O . TYR A 1 259 ? 3.518 -8.926 11.549 1.00 95.25 259 TYR A O 1
ATOM 1968 N N . TRP A 1 260 ? 2.857 -7.627 13.268 1.00 95.50 260 TRP A N 1
ATOM 1969 C CA . TRP A 1 260 ? 1.683 -7.051 12.609 1.00 95.50 260 TRP A CA 1
ATOM 1970 C C . TRP A 1 260 ? 1.735 -5.533 12.715 1.00 95.50 260 TRP A C 1
ATOM 1972 O O . TRP A 1 260 ? 1.276 -4.949 13.694 1.00 95.50 260 TRP A O 1
ATOM 1982 N N . HIS A 1 261 ? 2.332 -4.917 11.702 1.00 94.81 261 HIS A N 1
ATOM 1983 C CA . HIS A 1 261 ? 2.373 -3.472 11.526 1.00 94.81 261 HIS A CA 1
ATOM 1984 C C . HIS A 1 261 ? 1.254 -3.068 10.565 1.00 94.81 261 HIS A C 1
ATOM 1986 O O . HIS A 1 261 ? 1.166 -3.625 9.471 1.00 94.81 261 HIS A O 1
ATOM 1992 N N . ILE A 1 262 ? 0.391 -2.135 10.973 1.00 95.00 262 ILE A N 1
ATOM 1993 C CA . ILE A 1 262 ? -0.732 -1.665 10.155 1.00 95.00 262 ILE A CA 1
ATOM 1994 C C . ILE A 1 262 ? -0.524 -0.187 9.867 1.00 95.00 262 ILE A C 1
ATOM 1996 O O . ILE A 1 262 ? -0.667 0.648 10.753 1.00 95.00 262 ILE A O 1
ATOM 2000 N N . GLY A 1 263 ? -0.217 0.117 8.607 1.00 93.69 263 GLY A N 1
ATOM 2001 C CA . GLY A 1 263 ? -0.196 1.489 8.123 1.00 93.69 263 GLY A CA 1
ATOM 2002 C C . GLY A 1 263 ? -1.615 2.044 7.995 1.00 93.69 263 GLY A C 1
ATOM 2003 O O . GLY A 1 263 ? -2.464 1.414 7.366 1.00 93.69 263 GLY A O 1
ATOM 2004 N N . PHE A 1 264 ? -1.877 3.223 8.556 1.00 91.25 264 PHE A N 1
ATOM 2005 C CA . PHE A 1 264 ? -3.134 3.946 8.359 1.00 91.25 264 PHE A CA 1
ATOM 2006 C C . PHE A 1 264 ? -2.935 5.050 7.325 1.00 91.25 264 PHE A C 1
ATOM 2008 O O . PHE A 1 264 ? -2.169 5.973 7.556 1.00 91.25 264 PHE A O 1
ATOM 2015 N N . ALA A 1 265 ? -3.621 4.970 6.189 1.00 90.50 265 ALA A N 1
ATOM 2016 C CA . ALA A 1 265 ? -3.556 5.998 5.160 1.00 90.50 265 ALA A CA 1
ATOM 2017 C C . ALA A 1 265 ? -4.401 7.219 5.561 1.00 90.50 265 ALA A C 1
ATOM 2019 O O . ALA A 1 265 ? -5.630 7.170 5.526 1.00 90.50 265 ALA A O 1
ATOM 2020 N N . ALA A 1 266 ? -3.730 8.305 5.944 1.00 90.19 266 ALA A N 1
ATOM 2021 C CA . ALA A 1 266 ? -4.336 9.579 6.295 1.00 90.19 266 ALA A CA 1
ATOM 2022 C C . ALA A 1 266 ? -4.179 10.575 5.143 1.00 90.19 266 ALA A C 1
ATOM 2024 O O . ALA A 1 266 ? -3.070 10.798 4.647 1.00 90.19 266 ALA A O 1
ATOM 2025 N N . ASP A 1 267 ? -5.287 11.194 4.748 1.00 89.38 267 ASP A N 1
ATOM 2026 C CA . ASP A 1 267 ? -5.251 12.344 3.854 1.00 89.38 267 ASP A CA 1
ATOM 2027 C C . ASP A 1 267 ? -4.859 13.602 4.638 1.00 89.38 267 ASP A C 1
ATOM 2029 O O . ASP A 1 267 ? -5.337 13.833 5.752 1.00 89.38 267 ASP A O 1
ATOM 2033 N N . THR A 1 268 ? -3.947 14.390 4.077 1.00 88.62 268 THR A N 1
ATOM 2034 C CA . THR A 1 268 ? -3.443 15.626 4.684 1.00 88.62 268 THR A CA 1
ATOM 2035 C C . THR A 1 268 ? -3.319 16.700 3.614 1.00 88.62 268 THR A C 1
ATOM 2037 O O . THR A 1 268 ? -3.203 16.390 2.432 1.00 88.62 268 THR A O 1
ATOM 2040 N N . GLU A 1 269 ? -3.242 17.970 4.015 1.00 85.75 269 GLU A N 1
ATOM 2041 C CA . GLU A 1 269 ? -3.060 19.094 3.078 1.00 85.75 269 GLU A CA 1
ATOM 2042 C C . GLU A 1 269 ? -1.816 18.944 2.186 1.00 85.75 269 GLU A C 1
ATOM 2044 O O . GLU A 1 269 ? -1.787 19.418 1.054 1.00 85.75 269 GLU A O 1
ATOM 2049 N N . ASN A 1 270 ? -0.788 18.245 2.675 1.00 80.12 270 ASN A N 1
ATOM 2050 C CA . ASN A 1 270 ? 0.454 18.008 1.941 1.00 80.12 270 ASN A CA 1
ATOM 2051 C C . ASN A 1 270 ? 0.426 16.714 1.103 1.00 80.12 270 ASN A C 1
ATOM 2053 O O . ASN A 1 270 ? 1.404 16.405 0.418 1.00 80.12 270 ASN A O 1
ATOM 2057 N N . GLY A 1 271 ? -0.672 15.956 1.147 1.00 81.31 271 GLY A N 1
ATOM 2058 C CA . GLY A 1 271 ? -0.864 14.677 0.470 1.00 81.31 271 GLY A CA 1
ATOM 2059 C C . GLY A 1 271 ? -0.925 13.478 1.420 1.00 81.31 271 GLY A C 1
ATOM 2060 O O . GLY A 1 271 ? -1.009 13.613 2.640 1.00 81.31 271 GLY A O 1
ATOM 2061 N N . LEU A 1 272 ? -0.877 12.278 0.841 1.00 84.88 272 LEU A N 1
ATOM 2062 C CA . LEU A 1 272 ? -1.055 11.018 1.563 1.00 84.88 272 LEU A CA 1
ATOM 2063 C C . LEU A 1 272 ? 0.088 10.749 2.558 1.00 84.88 272 LEU A C 1
ATOM 2065 O O . LEU A 1 272 ? 1.254 10.649 2.163 1.00 84.88 272 LEU A O 1
ATOM 2069 N N . MET A 1 273 ? -0.255 10.556 3.832 1.00 86.06 273 MET A N 1
ATOM 2070 C CA . MET A 1 273 ? 0.669 10.179 4.904 1.00 86.06 273 MET A CA 1
ATOM 2071 C C . MET A 1 273 ? 0.258 8.830 5.502 1.00 86.06 273 MET A C 1
ATOM 2073 O O . MET A 1 273 ? -0.926 8.565 5.686 1.00 86.06 273 MET A O 1
ATOM 2077 N N . VAL A 1 274 ? 1.231 7.965 5.803 1.00 90.62 274 VAL A N 1
ATOM 2078 C CA . VAL A 1 274 ? 0.966 6.619 6.337 1.00 90.62 274 VAL A CA 1
ATOM 2079 C C . VAL A 1 274 ? 1.756 6.387 7.631 1.00 90.62 274 VAL A C 1
ATOM 2081 O O . VAL A 1 274 ? 2.891 5.910 7.567 1.00 90.62 274 VAL A O 1
ATOM 2084 N N . PRO A 1 275 ? 1.215 6.750 8.809 1.00 87.81 275 PRO A N 1
ATOM 2085 C CA . PRO A 1 275 ? 1.725 6.282 10.095 1.00 87.81 275 PRO A CA 1
ATOM 2086 C C . PRO A 1 275 ? 1.545 4.768 10.239 1.00 87.81 275 PRO A C 1
ATOM 2088 O O . PRO A 1 275 ? 0.602 4.204 9.683 1.00 87.81 275 PRO A O 1
ATOM 2091 N N . VAL A 1 276 ? 2.437 4.138 11.006 1.00 86.00 276 VAL A N 1
ATOM 2092 C CA . VAL A 1 276 ? 2.477 2.693 11.287 1.00 86.00 276 VAL A CA 1
ATOM 2093 C C . VAL A 1 276 ? 2.442 2.450 12.788 1.00 86.00 276 VAL A C 1
ATOM 2095 O O . VAL A 1 276 ? 3.098 3.237 13.508 1.00 86.00 276 VAL A O 1
#

Foldseek 3Di:
DAQFDWFAFQDFDDWDDDPPDIDTDTDRATAGFHDAPDDPPDDDDPPDDGTDGDHDDDDDDDDDDDDDDDDDDDDPDPPPPDDDPPPPPQPDAPPVVQVVAQEDPVLSVVCVVLSHHSVPFQAPDDVRYNDNVSSVVVVVCVVVVNDDPVPNPDDDDDDDDPPVVHDDDDDDDDPCCVVVVVVVVCCVVPDPDDDDDDDDDCPVVVVVLVVCQVVCVVVVHHRDVVVVVLVVVVVVCVVVQQVVWDADPVSPDIGGDPDDDDWDFDQDPSGTDTDD

InterPro domains:
  IPR000089 Biotin/lipoyl attachment [PF00364] (1-52)
  IPR000089 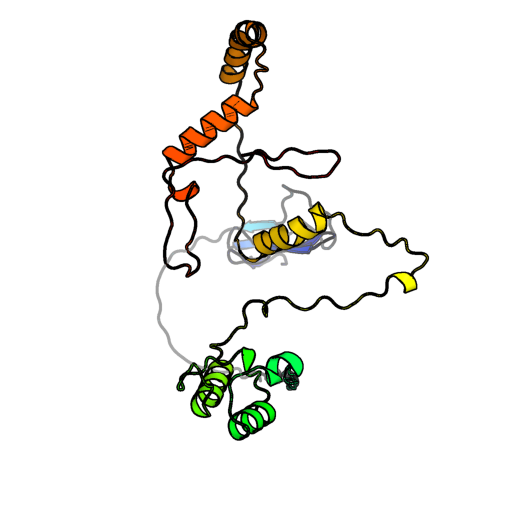Biotin/lipoyl attachment [PS50968] (1-54)
  IPR001078 2-oxoacid dehydrogenase acyltransferase, catalytic domain [PF00198] (168-276)
  IPR003016 2-oxo acid dehydrogenase, lipoyl-binding site [PS00189] (4-33)
  IPR004167 Peripheral subunit-binding domain [PF02817] (102-136)
  IPR004167 Peripheral subunit-binding domain [PS51826] (102-139)
  IPR011053 Single hybrid motif [SSF51230] (1-69)
  IPR023213 Chloramphenicol acetyltransferase-like domain superfamily [G3DSA:3.30.559.10] (154-276)
  IPR036625 E3-binding domain superfamily [G3DSA:4.10.320.10] (102-142)
  IPR036625 E3-binding domain superfamily [SSF47005] (99-140)
  IPR050743 2-oxoacid dehydrogenase family, E2 component [PTHR43178] (1-276)

Secondary structure (DSSP, 8-state):
--TT-EE-TT-EEEEEE-SS-EEEEE-SS-EEEEEE-S-TT----TT---EEEE---------------------------PPP-----PPPP-HHHHHHS-B-HHHHHHHHHTT--TTSS---BTTTBBPHHHHHHHHHHHHTT----TTTTSPPPPPP-GGGGS----PPPPHHHHHHHHHHHHHHHHS-----------HHHHHHHHHHHHHHHHTT----HHHHHHHHHHHHHHH-TTTTEEE-TTSS-EEE-S-------B--TTS-B---

Sequence (276 aa):
VKKGDKVVPEDGLITLETDKATMEVPTTVGGTVESVLVAVGDKVSEGKSIAVVFPEEALVEDVPSSSEEKVRETIETPASVAPPPITRELPPIDEAGFSKAHASPSVRKLARELGVDLIQVKGTGRKLRILHEDVKAFVKAILAGNFFPPGASLPQVPKVDFGKFGEIDVQPLSRIQKISGPRLQASWINLPHVTQHDLADITTLEAKRGELKGPAKARGISLTPLVFIIKACIRALKEYPKVNASLSEDSESMVYKHYWHIGFAADTENGLMVPV

pLDDT: mean 77.47, std 19.3, range [27.97, 97.62]

Organism: NCBI:txid408172